Protein AF-A0AAW8ZZB7-F1 (afdb_monomer_lite)

Radius of gyration: 42.94 Å; chains: 1; bounding box: 88×47×118 Å

Foldseek 3Di:
DPPVVLVVVLVVLVVVLVQQLLQQLLVQLCVLVVPPDDRDSCNLVVLVVCCPPPVCVVVVVSSVVSNCCSNVVSVVVSVVVSCVSPPDPPADPVHPDDDDDPVNLVVQVQQPQDLAFFFPADDPNTTGTHDDPDDDDDDDDPPRCCCVGGVLVCLLRHNDDDDDDDPPCPSCVNRVVNNVVSVDDDAAADVPPPVPPHDDDFLLVPADLDPVCNLVSLLVVLCVVLPDDPPVCNVVSVVSSVLSSVLQVLLSLVQVVCVVVPPPPVPRDRDGVVSSCDLCVDPPPDNVVRVVVSCPDPSNPD

pLDDT: mean 90.25, std 7.07, range [48.25, 98.31]

Structure (mmCIF, N/CA/C/O backbone):
data_AF-A0AAW8ZZB7-F1
#
_entry.id   AF-A0AAW8ZZB7-F1
#
loop_
_atom_site.group_PDB
_atom_site.id
_atom_site.type_symbol
_atom_site.label_atom_id
_atom_site.label_alt_id
_atom_site.label_comp_id
_atom_site.label_asym_id
_atom_site.label_entity_id
_atom_site.label_seq_id
_atom_site.pdbx_PDB_ins_code
_atom_site.Cartn_x
_atom_site.Cartn_y
_atom_site.Cartn_z
_atom_site.occupancy
_atom_site.B_iso_or_equiv
_atom_site.auth_seq_id
_atom_site.auth_comp_id
_atom_site.auth_asym_id
_atom_site.auth_atom_id
_atom_site.pdbx_PDB_model_num
ATOM 1 N N . MET A 1 1 ? -22.450 7.845 32.066 1.00 60.16 1 MET A N 1
ATOM 2 C CA . MET A 1 1 ? -23.888 8.182 31.998 1.00 60.16 1 MET A CA 1
ATOM 3 C C . MET A 1 1 ? -24.058 9.447 31.181 1.00 60.16 1 MET A C 1
ATOM 5 O O . MET A 1 1 ? -23.301 10.388 31.400 1.00 60.16 1 MET A O 1
ATOM 9 N N . THR A 1 2 ? -24.996 9.458 30.236 1.00 71.12 2 THR A N 1
ATOM 10 C CA . THR A 1 2 ? -25.399 10.678 29.519 1.00 71.12 2 THR A CA 1
ATOM 11 C C . THR A 1 2 ? -26.047 11.666 30.497 1.00 71.12 2 THR A C 1
ATOM 13 O O . THR A 1 2 ? -26.524 11.256 31.557 1.00 71.12 2 THR A O 1
ATOM 1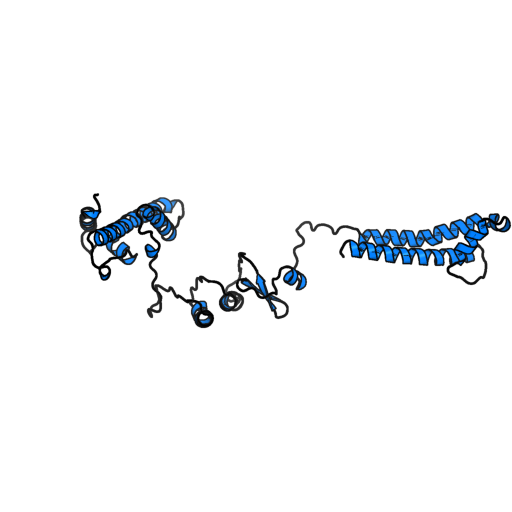6 N N . GLY A 1 3 ? -26.065 12.963 30.169 1.00 75.19 3 GLY A N 1
ATOM 17 C CA . GLY A 1 3 ? -26.616 14.001 31.056 1.00 75.19 3 GLY A CA 1
ATOM 18 C C . GLY A 1 3 ? -28.056 13.715 31.500 1.00 75.19 3 GLY A C 1
ATOM 19 O O . GLY A 1 3 ? -28.368 13.834 32.679 1.00 75.19 3 GLY A O 1
ATOM 20 N N . LYS A 1 4 ? -28.892 13.204 30.585 1.00 78.00 4 LYS A N 1
ATOM 21 C CA . LYS A 1 4 ? -30.281 12.813 30.876 1.00 78.00 4 LYS A CA 1
ATOM 22 C C . LYS A 1 4 ? -30.378 11.712 31.941 1.00 78.00 4 LYS A C 1
ATOM 24 O O . LYS A 1 4 ? -31.166 11.841 32.866 1.00 78.00 4 LYS A O 1
ATOM 29 N N . ILE A 1 5 ? -29.523 10.685 31.870 1.00 83.38 5 ILE A N 1
ATOM 30 C CA . ILE A 1 5 ? -29.512 9.581 32.849 1.00 83.38 5 ILE A CA 1
ATOM 31 C C . ILE A 1 5 ? -29.093 10.080 34.239 1.00 83.38 5 ILE A C 1
ATOM 33 O O . ILE A 1 5 ? -29.661 9.651 35.239 1.00 83.38 5 ILE A O 1
ATOM 37 N N . LYS A 1 6 ? -28.129 11.009 34.316 1.00 84.75 6 LYS A N 1
ATOM 38 C CA . LYS A 1 6 ? -27.707 11.599 35.597 1.00 84.75 6 LYS A CA 1
ATOM 39 C C . LYS A 1 6 ? -28.827 12.408 36.255 1.00 84.75 6 LYS A C 1
ATOM 41 O O . LYS A 1 6 ? -29.023 12.278 37.458 1.00 84.75 6 LYS A O 1
ATOM 46 N N . LEU A 1 7 ? -29.573 13.199 35.476 1.00 87.75 7 LEU A N 1
ATOM 47 C CA . LEU A 1 7 ? -30.729 13.949 35.981 1.00 87.75 7 LEU A CA 1
ATOM 48 C C . LEU A 1 7 ? -31.839 13.023 36.488 1.00 87.75 7 LEU A C 1
ATOM 50 O O . LEU A 1 7 ? -32.347 13.236 37.585 1.00 87.75 7 LEU A O 1
ATOM 54 N N . SER A 1 8 ? -32.182 11.976 35.732 1.00 88.19 8 SER A N 1
ATOM 55 C CA . SER A 1 8 ? -33.184 10.996 36.169 1.00 88.19 8 SER A CA 1
ATOM 56 C C . SER A 1 8 ? -32.771 10.308 37.472 1.00 88.19 8 SER A C 1
ATOM 58 O O . SER A 1 8 ? -33.584 10.171 38.380 1.00 88.19 8 SER A O 1
ATOM 60 N N . PHE A 1 9 ? -31.496 9.935 37.603 1.00 89.62 9 PHE A N 1
ATOM 61 C CA . PHE A 1 9 ? -30.973 9.322 38.824 1.00 89.62 9 PHE A CA 1
ATOM 62 C C . PHE A 1 9 ? -31.007 10.283 40.027 1.00 89.62 9 PHE A C 1
ATOM 64 O O . PHE A 1 9 ? -31.435 9.896 41.111 1.00 89.62 9 PHE A O 1
ATOM 71 N N . ALA A 1 10 ? -30.637 11.554 39.831 1.00 91.75 10 ALA A N 1
ATOM 72 C CA . ALA A 1 10 ? -30.720 12.584 40.867 1.00 91.75 10 ALA A CA 1
ATOM 73 C C . ALA A 1 10 ? -32.164 12.821 41.352 1.00 91.75 10 ALA A C 1
ATOM 75 O O . ALA A 1 10 ? -32.386 12.969 42.555 1.00 91.75 10 ALA A O 1
ATOM 76 N N . ALA A 1 11 ? -33.141 12.806 40.437 1.00 91.88 11 ALA A N 1
ATOM 77 C CA . ALA A 1 11 ? -34.560 12.961 40.761 1.00 91.88 11 ALA A CA 1
ATOM 78 C C . ALA A 1 11 ? -35.111 11.778 41.578 1.00 91.88 11 ALA A C 1
ATOM 80 O O . ALA A 1 11 ? -35.839 11.987 42.546 1.00 91.88 11 ALA A O 1
ATOM 81 N N . VAL A 1 12 ? -34.718 10.543 41.245 1.00 93.50 12 VAL A N 1
ATOM 82 C CA . VAL A 1 12 ? -35.085 9.353 42.035 1.00 93.50 12 VAL A CA 1
ATOM 83 C C . VAL A 1 12 ? -34.506 9.436 43.450 1.00 93.50 12 VAL A C 1
ATOM 85 O O . VAL A 1 12 ? -35.222 9.195 44.420 1.00 93.50 12 VAL A O 1
ATOM 88 N N . LEU A 1 13 ? -33.239 9.839 43.590 1.00 92.50 13 LEU A N 1
ATOM 89 C CA . LEU A 1 13 ? -32.626 10.026 44.908 1.00 92.50 13 LEU A CA 1
ATOM 90 C C . LEU A 1 13 ? -33.308 11.138 45.722 1.00 92.50 13 LEU A C 1
ATOM 92 O O . LEU A 1 13 ? -33.385 11.025 46.943 1.00 92.50 13 LEU A O 1
ATOM 96 N N . LEU A 1 14 ? -33.825 12.186 45.068 1.00 94.19 14 LEU A N 1
ATOM 97 C CA . LEU A 1 14 ? -34.551 13.266 45.743 1.00 94.19 14 LEU A CA 1
ATOM 98 C C . LEU A 1 14 ? -35.876 12.760 46.317 1.00 94.19 14 LEU A C 1
ATOM 100 O O . LEU A 1 14 ? -36.196 13.044 47.468 1.00 94.19 14 LEU A O 1
ATOM 104 N N . LEU A 1 15 ? -36.621 11.971 45.539 1.00 93.88 15 LEU A N 1
ATOM 105 C CA . LEU A 1 15 ? -37.860 11.343 46.003 1.00 93.88 15 LEU A CA 1
ATOM 106 C C . LEU A 1 15 ? -37.605 10.444 47.219 1.00 93.88 15 LEU A C 1
ATOM 108 O O . LEU A 1 15 ? -38.329 10.534 48.207 1.00 93.88 15 LEU A O 1
ATOM 112 N N . LEU A 1 16 ? -36.540 9.637 47.188 1.00 92.88 16 LEU A N 1
ATOM 113 C CA . LEU A 1 16 ? -36.147 8.799 48.325 1.00 92.88 16 LEU A CA 1
ATOM 114 C C . LEU A 1 16 ? -35.773 9.629 49.561 1.00 92.88 16 LEU A C 1
ATOM 116 O O . LEU A 1 16 ? -36.180 9.284 50.668 1.00 92.88 16 LEU A O 1
ATOM 120 N N . ALA A 1 17 ? -35.049 10.738 49.385 1.00 92.31 17 ALA A N 1
ATOM 121 C CA . ALA A 1 17 ? -34.694 11.639 50.481 1.00 92.31 17 ALA A CA 1
ATOM 122 C C . ALA A 1 17 ? -35.925 12.321 51.101 1.00 92.31 17 ALA A C 1
ATOM 124 O O . ALA A 1 17 ? -36.001 12.447 52.321 1.00 92.31 17 ALA A O 1
ATOM 125 N N . LEU A 1 18 ? -36.912 12.710 50.286 1.00 91.56 18 LEU A N 1
ATOM 126 C CA . LEU A 1 18 ? -38.172 13.278 50.772 1.00 91.56 18 LEU A CA 1
ATOM 127 C C . LEU A 1 18 ? -38.982 12.249 51.568 1.00 91.56 18 LEU A C 1
ATOM 129 O O . LEU A 1 18 ? -39.432 12.560 52.668 1.00 91.56 18 LEU A O 1
ATOM 133 N N . ILE A 1 19 ? -39.110 11.017 51.063 1.00 90.94 19 ILE A N 1
ATOM 134 C CA . ILE A 1 19 ? -39.798 9.916 51.763 1.00 90.94 19 ILE A CA 1
ATOM 135 C C . ILE A 1 19 ? -39.109 9.613 53.101 1.00 90.94 19 ILE A C 1
ATOM 137 O O . ILE A 1 19 ? -39.774 9.522 54.135 1.00 90.94 19 ILE A O 1
ATOM 141 N N . ALA A 1 20 ? -37.777 9.519 53.105 1.00 89.75 20 ALA A N 1
ATOM 142 C CA . ALA A 1 20 ? -36.997 9.345 54.327 1.00 89.75 20 ALA A CA 1
ATOM 143 C C . ALA A 1 20 ? -37.177 10.526 55.295 1.00 89.75 20 ALA A C 1
ATOM 145 O O . ALA A 1 20 ? -37.244 10.316 56.503 1.00 89.75 20 ALA A O 1
ATOM 146 N N . GLY A 1 21 ? -37.313 11.749 54.775 1.00 90.50 21 GLY A N 1
ATOM 147 C CA . GLY A 1 21 ? -37.566 12.948 55.568 1.00 90.50 21 GLY A CA 1
ATOM 148 C C . GLY A 1 21 ? -38.906 12.924 56.297 1.00 90.50 21 GLY A C 1
ATOM 149 O O . GLY A 1 21 ? -38.956 13.224 57.491 1.00 90.50 21 GLY A O 1
ATOM 150 N N . PHE A 1 22 ? -39.979 12.486 55.631 1.00 87.81 22 PHE A N 1
ATOM 151 C CA . PHE A 1 22 ? -41.288 12.286 56.268 1.00 87.81 22 PHE A CA 1
ATOM 152 C C . PHE A 1 22 ? -41.228 11.242 57.390 1.00 87.81 22 PHE A C 1
ATOM 154 O O . PHE A 1 22 ? -41.758 11.467 58.477 1.00 87.81 22 PHE A O 1
ATOM 161 N N . TYR A 1 23 ? -40.521 10.135 57.164 1.00 88.44 23 TYR A N 1
ATOM 162 C CA . TYR A 1 23 ? -40.370 9.078 58.162 1.00 88.44 23 TYR A CA 1
ATOM 163 C C . TYR A 1 23 ? -39.514 9.519 59.365 1.00 88.44 23 TYR A C 1
ATOM 165 O O . TYR A 1 23 ? -39.910 9.338 60.516 1.00 88.44 23 TYR A O 1
ATOM 173 N N . LEU A 1 24 ? -38.361 10.155 59.117 1.00 88.69 24 LEU A N 1
ATOM 174 C CA . LEU A 1 24 ? -37.438 10.616 60.162 1.00 88.69 24 LEU A CA 1
ATOM 175 C C . LEU A 1 24 ? -38.053 11.742 61.003 1.00 88.69 24 LEU A C 1
ATOM 177 O O . LEU A 1 24 ? -37.943 11.730 62.227 1.00 88.69 24 LEU A O 1
ATOM 181 N N . SER A 1 25 ? -38.729 12.699 60.359 1.00 88.31 25 SER A N 1
ATOM 182 C CA . SER A 1 25 ? -39.427 13.790 61.052 1.00 88.31 25 SER A CA 1
ATOM 183 C C . SER A 1 25 ? -40.579 13.275 61.921 1.00 88.31 25 SER A C 1
ATOM 185 O O . SER A 1 25 ? -40.726 13.726 63.058 1.00 88.31 25 SER A O 1
ATOM 187 N N . GLY A 1 26 ? -41.344 12.290 61.437 1.00 85.88 26 GLY A N 1
ATOM 188 C CA . GLY A 1 26 ? -42.384 11.609 62.210 1.00 85.88 26 GLY A CA 1
ATOM 189 C C . GLY A 1 26 ? -41.827 10.828 63.405 1.00 85.88 26 GLY A C 1
ATOM 190 O O . GLY A 1 26 ? -42.383 10.886 64.495 1.00 85.88 26 GLY A O 1
ATOM 191 N N . GLN A 1 27 ? -40.685 10.159 63.262 1.00 87.00 27 GLN A N 1
ATOM 192 C CA . GLN A 1 27 ? -40.064 9.451 64.386 1.00 87.00 27 GLN A CA 1
ATOM 193 C C . GLN A 1 27 ? -39.518 10.424 65.446 1.00 87.00 27 GLN A C 1
ATOM 195 O O . GLN A 1 27 ? -39.697 10.223 66.650 1.00 87.00 27 GLN A O 1
ATOM 200 N N . LEU A 1 28 ? -38.882 11.516 65.008 1.00 86.50 28 LEU A N 1
ATOM 201 C CA . LEU A 1 28 ? -38.322 12.535 65.898 1.00 86.50 28 LEU A CA 1
ATOM 202 C C . LEU A 1 28 ? -39.402 13.287 66.678 1.00 86.50 28 LEU A C 1
ATOM 204 O O . LEU A 1 28 ? -39.177 13.621 67.840 1.00 86.50 28 LEU A O 1
ATOM 208 N N . ILE A 1 29 ? -40.574 13.534 66.085 1.00 86.25 29 ILE A N 1
ATOM 209 C CA . ILE A 1 29 ? -41.667 14.234 66.771 1.00 86.25 29 ILE A CA 1
ATOM 210 C C . ILE A 1 29 ? -42.241 13.392 67.916 1.00 86.25 29 ILE A C 1
ATOM 212 O O . ILE A 1 29 ? -42.414 13.907 69.020 1.00 86.25 29 ILE A O 1
ATOM 216 N N . LEU A 1 30 ? -42.441 12.089 67.691 1.00 84.81 30 LEU A N 1
ATOM 217 C CA . LEU A 1 30 ? -42.928 11.152 68.706 1.00 84.81 30 LEU A CA 1
ATOM 218 C C . LEU A 1 30 ? -41.911 11.010 69.846 1.00 84.81 30 LEU A C 1
ATOM 220 O O . LEU A 1 30 ? -42.284 11.031 71.020 1.00 84.81 30 LEU A O 1
ATOM 224 N N . MET A 1 31 ? -40.617 10.977 69.513 1.00 84.56 31 MET A N 1
ATOM 225 C CA . MET A 1 31 ? -39.527 10.919 70.489 1.00 84.56 31 MET A CA 1
ATOM 226 C C . MET A 1 31 ? -39.397 12.211 71.317 1.00 84.56 31 MET A C 1
ATOM 228 O O . MET A 1 31 ? -39.266 12.153 72.540 1.00 84.56 31 MET A O 1
ATOM 232 N N . LEU A 1 32 ? -39.464 13.388 70.683 1.00 83.25 32 LEU A N 1
ATOM 233 C CA . LEU A 1 32 ? -39.310 14.693 71.346 1.00 83.25 32 LEU A CA 1
ATOM 234 C C . LEU A 1 32 ? -40.529 15.096 72.189 1.00 83.25 32 LEU A C 1
ATOM 236 O O . LEU A 1 32 ? -40.381 15.824 73.180 1.00 83.25 32 LEU A O 1
ATOM 240 N N . LEU A 1 33 ? -41.723 14.638 71.803 1.00 83.06 33 LEU A N 1
ATOM 241 C CA . LEU A 1 33 ? -42.970 14.838 72.547 1.00 83.06 33 LEU A CA 1
ATOM 242 C C . LEU A 1 33 ? -43.260 13.705 73.543 1.00 83.06 33 LEU A C 1
ATOM 244 O O . LEU A 1 33 ? -44.173 13.849 74.349 1.0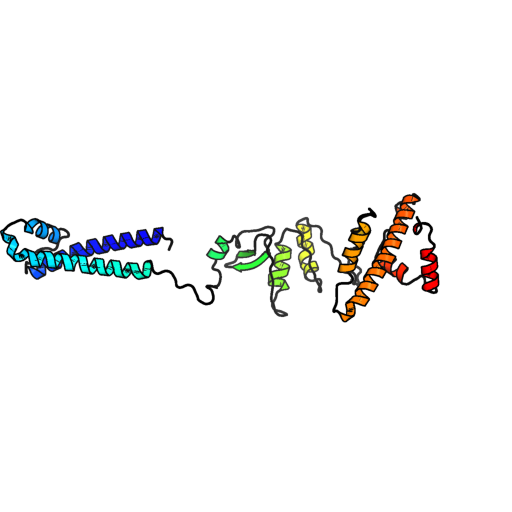0 83.06 33 LEU A O 1
ATOM 248 N N . LYS A 1 34 ? -42.463 12.624 73.531 1.00 81.25 34 LYS A N 1
ATOM 249 C CA . LYS A 1 34 ? -42.627 11.426 74.375 1.00 81.25 34 LYS A CA 1
ATOM 250 C C . LYS A 1 34 ? -44.030 10.811 74.276 1.00 81.25 34 LYS A C 1
ATOM 252 O O . LYS A 1 34 ? -44.588 10.356 75.272 1.00 81.25 34 LYS A O 1
ATOM 257 N N . VAL A 1 35 ? -44.599 10.806 73.073 1.00 81.75 35 VAL A N 1
ATOM 258 C CA . VAL A 1 35 ? -45.926 10.243 72.801 1.00 81.75 35 VAL A CA 1
ATOM 259 C C . VAL A 1 35 ? -45.754 8.845 72.220 1.00 81.75 35 VAL A C 1
ATOM 261 O O . VAL A 1 35 ? -45.091 8.672 71.200 1.00 81.75 35 VAL A O 1
ATOM 264 N N . ALA A 1 36 ? -46.364 7.847 72.859 1.00 72.19 36 ALA A N 1
ATOM 265 C CA . ALA A 1 36 ? -46.473 6.508 72.294 1.00 72.19 36 ALA A CA 1
ATOM 266 C C . ALA A 1 36 ? -47.646 6.487 71.303 1.00 72.19 36 ALA A C 1
ATOM 268 O O . ALA A 1 36 ? -48.806 6.496 71.706 1.00 72.19 36 ALA A O 1
ATOM 269 N N . GLY A 1 37 ? -47.343 6.507 70.007 1.00 73.62 37 GLY A N 1
ATOM 270 C CA . GLY A 1 37 ? -48.335 6.454 68.936 1.00 73.62 37 GLY A CA 1
ATOM 271 C C . GLY A 1 37 ? -47.792 5.719 67.709 1.00 73.62 37 GLY A C 1
ATOM 272 O O . GLY A 1 37 ? -46.573 5.580 67.577 1.00 73.62 37 GLY A O 1
ATOM 273 N N . PRO A 1 38 ? -48.669 5.219 66.822 1.00 79.00 38 PRO A N 1
ATOM 274 C CA . PRO A 1 38 ? -48.239 4.566 65.593 1.00 79.00 38 PRO A CA 1
ATOM 275 C C . PRO A 1 38 ? -47.567 5.579 64.656 1.00 79.00 38 PRO A C 1
ATOM 277 O O . PRO A 1 38 ? -48.080 6.679 64.441 1.00 79.00 38 PRO A O 1
ATOM 280 N N . LEU A 1 39 ? -46.414 5.202 64.099 1.00 82.75 39 LEU A N 1
ATOM 281 C CA . LEU A 1 39 ? -45.723 5.989 63.082 1.00 82.75 39 LEU A CA 1
ATOM 282 C C . LEU A 1 39 ? -46.376 5.744 61.716 1.00 82.75 39 LEU A C 1
ATOM 284 O O . LEU A 1 39 ? -46.339 4.629 61.196 1.00 82.75 39 LEU A O 1
ATOM 288 N N . SER A 1 40 ? -46.914 6.805 61.126 1.00 83.00 40 SER A N 1
ATOM 289 C CA . SER A 1 40 ? -47.507 6.829 59.790 1.00 83.00 40 SER A CA 1
ATOM 290 C C . SER A 1 40 ? -46.818 7.892 58.927 1.00 83.00 40 SER A C 1
ATOM 292 O O . SER A 1 40 ? -46.180 8.819 59.429 1.00 83.00 40 SER A O 1
ATOM 294 N N . PHE A 1 41 ? -46.940 7.787 57.602 1.00 76.81 41 PHE A N 1
ATOM 295 C CA . PHE A 1 41 ? -46.314 8.740 56.671 1.00 76.81 41 PHE A CA 1
ATOM 296 C C . PHE A 1 41 ? -46.827 10.180 56.821 1.00 76.81 41 PHE A C 1
ATOM 298 O O . PHE A 1 41 ? -46.121 11.130 56.485 1.00 76.81 41 PHE A O 1
ATOM 305 N N . ASP A 1 42 ? -48.038 10.354 57.342 1.00 82.19 42 ASP A N 1
ATOM 306 C CA . ASP A 1 42 ? -48.667 11.645 57.595 1.00 82.19 42 ASP A CA 1
ATOM 307 C C . ASP A 1 42 ? -48.389 12.186 59.004 1.00 82.19 42 ASP A C 1
ATOM 309 O O . ASP A 1 42 ? -48.738 13.334 59.271 1.00 82.19 42 ASP A O 1
ATOM 313 N N . THR A 1 43 ? -47.746 11.414 59.896 1.00 82.06 43 THR A N 1
ATOM 314 C CA . THR A 1 43 ? -47.557 11.783 61.308 1.00 82.06 43 THR A CA 1
ATOM 315 C C . THR A 1 43 ? -46.973 13.185 61.430 1.00 82.06 43 THR A C 1
ATOM 317 O O . THR A 1 43 ? -47.583 14.047 62.053 1.00 82.06 43 THR A O 1
ATOM 320 N N . TYR A 1 44 ? -45.855 13.477 60.764 1.00 82.69 44 TYR A N 1
ATOM 321 C CA . TYR A 1 44 ? -45.263 14.815 60.812 1.00 82.69 44 TYR A CA 1
ATOM 322 C C . TYR A 1 44 ? -46.214 15.915 60.303 1.00 82.69 44 TYR A C 1
ATOM 324 O O . TYR A 1 44 ? -46.353 16.960 60.937 1.00 82.69 44 TYR A O 1
ATOM 332 N N . TRP A 1 45 ? -46.914 15.669 59.193 1.00 82.00 45 TRP A N 1
ATOM 333 C CA . TRP A 1 45 ? -47.827 16.639 58.582 1.00 82.00 45 TRP A CA 1
ATOM 334 C C . TRP A 1 45 ? -49.041 16.944 59.467 1.00 82.00 45 TRP A C 1
ATOM 336 O O . TRP A 1 45 ? -49.468 18.094 59.574 1.00 82.00 45 TRP A O 1
ATOM 346 N N . SER A 1 46 ? -49.559 15.929 60.153 1.00 82.69 46 SER A N 1
ATOM 347 C CA . SER A 1 46 ? -50.670 16.044 61.096 1.00 82.69 46 SER A CA 1
ATOM 348 C C . SER A 1 46 ? -50.299 16.908 62.309 1.00 82.69 46 SER A C 1
ATOM 350 O O . SER A 1 46 ? -51.085 17.766 62.709 1.00 82.69 46 SER A O 1
ATOM 352 N N . TYR A 1 47 ? -49.072 16.790 62.831 1.00 81.12 47 TYR A N 1
ATOM 353 C CA . TYR A 1 47 ? -48.578 17.675 63.897 1.00 81.12 47 TYR A CA 1
ATOM 354 C C . TYR A 1 47 ? -48.255 19.093 63.413 1.00 81.12 47 TYR A C 1
ATOM 356 O O . TYR A 1 47 ? -48.421 20.039 64.178 1.00 81.12 47 TYR A O 1
ATOM 364 N N . VAL A 1 48 ? -47.825 19.266 62.158 1.00 81.81 48 VAL A N 1
ATOM 365 C CA . VAL A 1 48 ? -47.633 20.599 61.562 1.00 81.81 48 VAL A CA 1
ATOM 366 C C . VAL A 1 48 ? -48.969 21.325 61.411 1.00 81.81 48 VAL A C 1
ATOM 368 O O . VAL A 1 48 ? -49.060 22.482 61.801 1.00 81.81 48 VAL A O 1
ATOM 371 N N . LYS A 1 49 ? -50.024 20.653 60.934 1.00 82.94 49 LYS A N 1
ATOM 372 C CA . LYS A 1 49 ? -51.383 21.226 60.882 1.00 82.94 49 LYS A CA 1
ATOM 373 C C . LYS A 1 49 ? -51.936 21.570 62.264 1.00 82.94 49 LYS A C 1
ATOM 375 O O . LYS A 1 49 ? -52.693 22.520 62.409 1.00 82.94 49 LYS A O 1
ATOM 380 N N . ALA A 1 50 ? -51.558 20.803 63.283 1.00 79.94 50 ALA A N 1
ATOM 381 C CA . ALA A 1 50 ? -51.979 21.047 64.657 1.00 79.94 50 ALA A CA 1
ATOM 382 C C . ALA A 1 50 ? -51.278 22.256 65.313 1.00 79.94 50 ALA A C 1
ATOM 384 O O . ALA A 1 50 ? -51.710 22.675 66.385 1.00 79.94 50 ALA A O 1
ATOM 385 N N . LEU A 1 51 ? -50.235 22.836 64.695 1.00 77.94 51 LEU A N 1
ATOM 386 C CA . LEU A 1 51 ? -49.528 24.017 65.219 1.00 77.94 51 LEU A CA 1
ATOM 387 C C . LEU A 1 51 ? -50.409 25.268 65.314 1.00 77.94 51 LEU A C 1
ATOM 389 O O . LEU A 1 51 ? -50.131 26.121 66.155 1.00 77.94 51 LEU A O 1
ATOM 393 N N . ASP A 1 52 ? -51.452 25.367 64.487 1.00 74.44 52 ASP A N 1
ATOM 394 C CA . ASP A 1 52 ? -52.379 26.507 64.471 1.00 74.44 52 ASP A CA 1
ATOM 395 C C . ASP A 1 52 ? -53.371 26.485 65.649 1.00 74.44 52 ASP A C 1
ATOM 397 O O . ASP A 1 52 ? -54.083 27.458 65.898 1.00 74.44 52 ASP A O 1
ATOM 401 N N . LEU A 1 53 ? -53.415 25.384 66.409 1.00 79.06 53 LEU A N 1
ATOM 402 C CA . LEU A 1 53 ? -54.241 25.268 67.605 1.00 79.06 53 LEU A CA 1
ATOM 403 C C . LEU A 1 53 ? -53.474 25.798 68.835 1.00 79.06 53 LEU A C 1
ATOM 405 O O . LEU A 1 53 ? -52.357 25.339 69.102 1.00 79.06 53 LEU A O 1
ATOM 409 N N . PRO A 1 54 ? -54.078 26.672 69.668 1.00 71.62 54 PRO A N 1
ATOM 410 C CA . PRO A 1 54 ? -53.417 27.283 70.831 1.00 71.62 54 PRO A CA 1
ATOM 411 C C . PRO A 1 54 ? -52.794 26.274 71.809 1.00 71.62 54 PRO A C 1
ATOM 413 O O . PRO A 1 54 ? -51.772 26.545 72.435 1.00 71.62 54 PRO A O 1
ATOM 416 N N . GLN A 1 55 ? -53.379 25.078 71.902 1.00 72.00 55 GLN A N 1
ATOM 417 C CA . GLN A 1 55 ? -52.940 23.987 72.775 1.00 72.00 55 GLN A CA 1
ATOM 418 C C . GLN A 1 55 ? -51.578 23.369 72.399 1.00 72.00 55 GLN A C 1
ATOM 420 O O . GLN A 1 55 ? -50.923 22.774 73.254 1.00 72.00 55 GLN A O 1
AT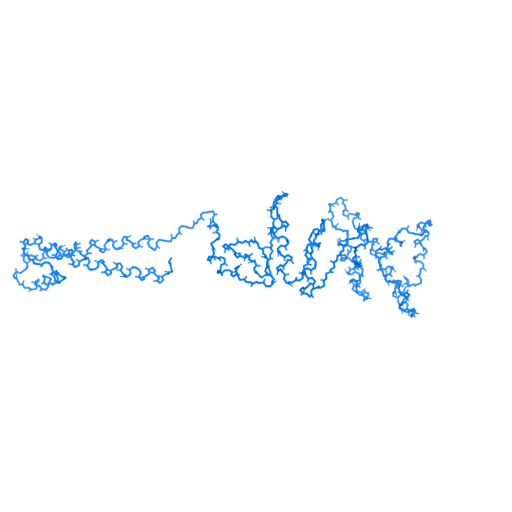OM 425 N N . PHE A 1 56 ? -51.117 23.524 71.151 1.00 72.56 56 PHE A N 1
ATOM 426 C CA . PHE A 1 56 ? -49.826 22.997 70.683 1.00 72.56 56 PHE A CA 1
ATOM 427 C C . PHE A 1 56 ? -48.727 24.067 70.580 1.00 72.56 56 PHE A C 1
ATOM 429 O O . PHE A 1 56 ? -47.565 23.724 70.340 1.00 72.56 56 PHE A O 1
ATOM 436 N N . ALA A 1 57 ? -49.045 25.341 70.840 1.00 70.62 57 ALA A N 1
ATOM 437 C CA . ALA A 1 57 ? -48.087 26.448 70.815 1.00 70.62 57 ALA A CA 1
ATOM 438 C C . ALA A 1 57 ? -46.838 26.227 71.708 1.00 70.62 57 ALA A C 1
ATOM 440 O O . ALA A 1 57 ? -45.731 26.506 71.237 1.00 70.62 57 ALA A O 1
ATOM 441 N N . PRO A 1 58 ? -46.935 25.638 72.925 1.00 77.81 58 PRO A N 1
ATOM 442 C CA . PRO A 1 58 ? -45.758 25.343 73.755 1.00 77.81 58 PRO A CA 1
ATOM 443 C C . PRO A 1 58 ? -44.802 24.297 73.155 1.00 77.81 58 PRO A C 1
ATOM 445 O O . PRO A 1 58 ? -43.623 24.248 73.503 1.00 77.81 58 PRO A O 1
ATOM 448 N N . TYR A 1 59 ? -45.294 23.455 72.242 1.00 81.31 59 TYR A N 1
ATOM 449 C CA . TYR A 1 59 ? -44.537 22.371 71.610 1.00 81.31 59 TYR A CA 1
ATOM 450 C C . TYR A 1 59 ? -44.032 22.730 70.206 1.00 81.31 59 TYR A C 1
ATOM 452 O O . TYR A 1 59 ? -43.282 21.959 69.602 1.00 81.31 59 TYR A O 1
ATOM 460 N N . ALA A 1 60 ? -44.384 23.913 69.696 1.00 79.69 60 ALA A N 1
ATOM 461 C CA . ALA A 1 60 ? -44.090 24.340 68.334 1.00 79.69 60 ALA A CA 1
ATOM 462 C C . ALA A 1 60 ? -42.592 24.324 67.988 1.00 79.69 60 ALA A C 1
ATOM 464 O O . ALA A 1 60 ? -42.212 23.946 66.879 1.00 79.69 60 ALA A O 1
ATOM 465 N N . SER A 1 61 ? -41.725 24.679 68.939 1.00 79.44 61 SER A N 1
ATOM 466 C CA . SER A 1 61 ? -40.267 24.642 68.761 1.00 79.44 61 SER A CA 1
ATOM 467 C C . SER A 1 61 ? -39.748 23.221 68.520 1.00 79.44 61 SER A C 1
ATOM 469 O O . SER A 1 61 ? -38.927 23.009 67.630 1.00 79.44 61 SER A O 1
ATOM 471 N N . LYS A 1 62 ? -40.280 22.231 69.245 1.00 83.12 62 LYS A N 1
ATOM 472 C CA . LYS A 1 62 ? -39.911 20.814 69.105 1.00 83.12 62 LYS A CA 1
ATOM 473 C C . LYS A 1 62 ? -40.396 20.223 67.782 1.00 83.12 62 LYS A C 1
ATOM 475 O O . LYS A 1 62 ? -39.666 19.463 67.156 1.00 83.12 62 LYS A O 1
ATOM 480 N N . ILE A 1 63 ? -41.588 20.614 67.332 1.00 83.12 63 ILE A N 1
ATOM 481 C CA . ILE A 1 63 ? -42.170 20.184 66.051 1.00 83.12 63 ILE A CA 1
ATOM 482 C C . ILE A 1 63 ? -41.361 20.745 64.872 1.00 83.12 63 ILE A C 1
ATOM 484 O O . ILE A 1 63 ? -40.994 20.008 63.954 1.00 83.12 63 ILE A O 1
ATOM 488 N N . LYS A 1 64 ? -41.009 22.037 64.918 1.00 84.19 64 LYS A N 1
ATOM 489 C CA . LYS A 1 64 ? -40.147 22.668 63.906 1.00 84.19 64 LYS A CA 1
ATOM 490 C C . LYS A 1 64 ? -38.747 22.051 63.890 1.00 84.19 64 LYS A C 1
ATOM 492 O O . LYS A 1 64 ? -38.218 21.799 62.812 1.00 84.19 64 LYS A O 1
ATOM 497 N N . LEU A 1 65 ? -38.180 21.743 65.059 1.00 86.38 65 LEU A N 1
ATOM 498 C CA . LEU A 1 65 ? -36.880 21.077 65.179 1.00 86.38 65 LEU A CA 1
ATOM 499 C C . LEU A 1 65 ? -36.902 19.651 64.602 1.00 86.38 65 LEU A C 1
ATOM 501 O O . LEU A 1 65 ? -36.002 19.287 63.848 1.00 86.38 65 LEU A O 1
ATOM 505 N N . ALA A 1 66 ? -37.945 18.868 64.898 1.00 85.62 66 ALA A N 1
ATOM 506 C CA . ALA A 1 66 ? -38.133 17.525 64.345 1.00 85.62 66 ALA A CA 1
ATOM 507 C C . ALA A 1 66 ? -38.223 17.542 62.813 1.00 85.62 66 ALA A C 1
ATOM 509 O O . ALA A 1 66 ? -37.642 16.687 62.153 1.00 85.62 66 ALA A O 1
ATOM 510 N N . GLY A 1 67 ? -38.898 18.544 62.243 1.00 86.31 67 GLY A N 1
ATOM 511 C CA . GLY A 1 67 ? -38.945 18.764 60.798 1.00 86.31 67 GLY A CA 1
ATOM 512 C C . GLY A 1 67 ? -37.607 19.175 60.201 1.00 86.31 67 GLY A C 1
ATOM 513 O O . GLY A 1 67 ? -37.166 18.600 59.210 1.00 86.31 67 GLY A O 1
ATOM 514 N N . ALA A 1 68 ? -36.936 20.144 60.826 1.00 87.25 68 ALA A N 1
ATOM 515 C CA . ALA A 1 68 ? -35.651 20.651 60.362 1.00 87.25 68 ALA A CA 1
ATOM 516 C C . ALA A 1 68 ? -34.581 19.550 60.330 1.00 87.25 68 ALA A C 1
ATOM 518 O O . ALA A 1 68 ? -33.872 19.417 59.338 1.00 87.25 68 ALA A O 1
ATOM 519 N N . ILE A 1 69 ? -34.499 18.720 61.373 1.00 88.56 69 ILE A N 1
ATOM 520 C CA . ILE A 1 69 ? -33.573 17.577 61.419 1.00 88.56 69 ILE A CA 1
ATOM 521 C C . ILE A 1 69 ? -34.076 16.448 60.509 1.00 88.56 69 ILE A C 1
ATOM 523 O O . ILE A 1 69 ? -33.302 15.886 59.735 1.00 88.56 69 ILE A O 1
ATOM 527 N N . GLY A 1 70 ? -35.380 16.168 60.565 1.00 88.06 70 GLY A N 1
ATOM 528 C CA . GLY A 1 70 ? -36.083 15.143 59.802 1.00 88.06 70 GLY A CA 1
ATOM 529 C C . GLY A 1 70 ? -35.842 15.224 58.301 1.00 88.06 70 GLY A C 1
ATOM 530 O O . GLY A 1 70 ? -35.400 14.253 57.702 1.00 88.06 70 GLY A O 1
ATOM 531 N N . PHE A 1 71 ? -36.079 16.392 57.702 1.00 89.44 71 PHE A N 1
ATOM 532 C CA . PHE A 1 71 ? -35.836 16.641 56.277 1.00 89.44 71 PHE A CA 1
ATOM 533 C C . PHE A 1 71 ? -34.409 17.101 55.987 1.00 89.44 71 PHE A C 1
ATOM 535 O O . PHE A 1 71 ? -33.871 16.787 54.926 1.00 89.44 71 PHE A O 1
ATOM 542 N N . GLY A 1 72 ? -33.775 17.818 56.919 1.00 89.56 72 GLY A N 1
ATOM 543 C CA . GLY A 1 72 ? -32.433 18.358 56.729 1.00 89.56 72 GLY A CA 1
ATOM 544 C C . GLY A 1 72 ? -31.382 17.270 56.545 1.00 89.56 72 GLY A C 1
ATOM 545 O O . GLY A 1 72 ? -30.589 17.351 55.612 1.00 89.56 72 GLY A O 1
ATOM 546 N N . VAL A 1 73 ? -31.394 16.218 57.370 1.00 92.12 73 VAL A N 1
ATOM 547 C CA . VAL A 1 73 ? -30.385 15.147 57.290 1.00 92.12 73 VAL A CA 1
ATOM 548 C C . VAL A 1 73 ? -30.460 14.376 55.956 1.00 92.12 73 VAL A C 1
ATOM 550 O O . VAL A 1 73 ? -29.430 14.275 55.283 1.00 92.12 73 VAL A O 1
ATOM 553 N N . PRO A 1 74 ? -31.632 13.895 55.489 1.00 91.56 74 PRO A N 1
ATOM 554 C CA . PRO A 1 74 ? -31.750 13.238 54.185 1.00 91.56 74 PRO A CA 1
ATOM 555 C C . PRO A 1 74 ? -31.461 14.156 52.991 1.00 91.56 74 PRO A C 1
ATOM 557 O O . PRO A 1 74 ? -30.848 13.708 52.023 1.00 91.56 74 PRO A O 1
ATOM 560 N N . LEU A 1 75 ? -31.855 15.436 53.040 1.00 92.44 75 LEU A N 1
ATOM 561 C CA . LEU A 1 75 ? -31.570 16.389 51.959 1.00 92.44 75 LEU A CA 1
ATOM 562 C C . LEU A 1 75 ? -30.081 16.748 51.879 1.00 92.44 75 LEU A C 1
ATOM 564 O O . LEU A 1 75 ? -29.543 16.870 50.779 1.00 92.44 75 LEU A O 1
ATOM 568 N N . LEU A 1 76 ? -29.393 16.861 53.018 1.00 93.38 76 LEU A N 1
ATOM 569 C CA . LEU A 1 76 ? -27.940 17.040 53.056 1.00 93.38 76 LEU A CA 1
ATOM 570 C C . LEU A 1 76 ? -27.214 15.807 52.510 1.00 93.38 76 LEU A C 1
ATOM 572 O O . LEU A 1 76 ? -26.284 15.950 51.717 1.00 93.38 76 LEU A O 1
ATOM 576 N N . ALA A 1 77 ? -27.666 14.602 52.870 1.00 91.44 77 ALA A N 1
ATOM 577 C CA . ALA A 1 77 ? -27.138 13.361 52.307 1.00 91.44 77 ALA A CA 1
ATOM 578 C C . ALA A 1 77 ? -27.363 13.291 50.787 1.00 91.44 77 ALA A C 1
ATOM 580 O O . ALA A 1 77 ? -26.446 12.951 50.040 1.00 91.44 77 ALA A O 1
ATOM 581 N N . TRP A 1 78 ? -28.549 13.680 50.309 1.00 93.38 78 TRP A N 1
ATOM 582 C CA . TRP A 1 78 ? -28.841 13.786 48.880 1.00 93.38 78 TRP A CA 1
ATOM 583 C C . TRP A 1 78 ? -27.894 14.760 48.176 1.00 93.38 78 TRP A C 1
ATOM 585 O O . TRP A 1 78 ? -27.266 14.391 47.184 1.00 93.38 78 TRP A O 1
ATOM 595 N N . PHE A 1 79 ? -27.724 15.970 48.715 1.00 91.19 79 PHE A N 1
ATOM 596 C CA . PHE A 1 79 ? -26.837 16.980 48.140 1.00 91.19 79 PHE A CA 1
ATOM 597 C C . PHE A 1 79 ? -25.381 16.496 48.091 1.00 91.19 79 PHE A C 1
ATOM 599 O O . PHE A 1 79 ? -24.714 16.642 47.066 1.00 91.19 79 PHE A O 1
ATOM 606 N N . ALA A 1 80 ? -24.907 15.830 49.148 1.00 90.94 80 ALA A N 1
ATOM 607 C CA . ALA A 1 80 ? -23.577 15.226 49.191 1.00 90.94 80 ALA A CA 1
ATOM 608 C C . ALA A 1 80 ? -23.383 14.140 48.114 1.00 90.94 80 ALA A C 1
ATOM 610 O O . ALA A 1 80 ? -22.315 14.061 47.507 1.00 90.94 80 ALA A O 1
ATOM 611 N N . LEU A 1 81 ? -24.417 13.344 47.818 1.00 89.88 81 LEU A N 1
ATOM 612 C CA . LEU A 1 81 ? -24.386 12.312 46.773 1.00 89.88 81 LEU A CA 1
ATOM 613 C C . LEU A 1 81 ? -24.408 12.883 45.344 1.00 89.88 81 LEU A C 1
ATOM 615 O O . LEU A 1 81 ? -23.938 12.221 44.414 1.00 89.88 81 LEU A O 1
ATOM 619 N N . LEU A 1 82 ? -24.891 14.114 45.141 1.00 89.38 82 LEU A N 1
ATOM 620 C CA . LEU A 1 82 ? -24.837 14.775 43.832 1.00 89.38 82 LEU A CA 1
ATOM 621 C C . LEU A 1 82 ? -23.421 15.222 43.452 1.00 89.38 82 LEU A C 1
ATOM 623 O O . LEU A 1 82 ? -23.072 15.206 42.270 1.00 89.38 82 LEU A O 1
ATOM 627 N N . ILE A 1 83 ? -22.589 15.580 44.433 1.00 85.56 83 ILE A N 1
ATOM 628 C CA . ILE A 1 83 ? -21.219 16.062 44.210 1.00 85.56 83 ILE A CA 1
ATOM 629 C C . ILE A 1 83 ? -20.396 15.082 43.347 1.00 85.56 83 ILE A C 1
ATOM 631 O O . ILE A 1 83 ? -19.910 15.497 42.292 1.00 85.56 83 ILE A O 1
ATOM 635 N N . PRO A 1 84 ? -20.252 13.783 43.689 1.00 84.38 84 PRO A N 1
ATOM 636 C CA . PRO A 1 84 ? -19.512 12.840 42.847 1.00 84.38 84 PRO A CA 1
ATOM 637 C C . PRO A 1 84 ? -20.212 12.538 41.513 1.00 84.38 84 PRO A C 1
ATOM 639 O O . PRO A 1 84 ? -19.540 12.225 40.530 1.00 84.38 84 PRO A O 1
ATOM 642 N N . LEU A 1 85 ? -21.544 12.654 41.439 1.00 85.06 85 LEU A N 1
ATOM 643 C CA . LEU A 1 85 ? -22.312 12.386 40.218 1.00 85.06 85 LEU A CA 1
ATOM 644 C C . LEU A 1 85 ? -22.038 13.434 39.125 1.00 85.06 85 LEU A C 1
ATOM 646 O O . LEU A 1 85 ? -21.973 13.103 37.930 1.00 85.06 85 LEU A O 1
ATOM 650 N N . PHE A 1 86 ? -21.862 14.691 39.534 1.00 84.19 86 PHE A N 1
ATOM 651 C CA . PHE A 1 86 ? -21.629 15.829 38.645 1.00 84.19 86 PHE A CA 1
ATOM 652 C C . PHE A 1 86 ? -20.170 16.275 38.559 1.00 84.19 86 PHE A C 1
ATOM 654 O O . PHE A 1 86 ? -19.848 17.058 37.667 1.00 84.19 86 PHE A O 1
ATOM 661 N N . LYS A 1 87 ? -19.273 15.732 39.390 1.00 83.12 87 LYS A N 1
ATOM 662 C CA . LYS A 1 87 ? -17.835 15.986 39.273 1.00 83.12 87 LYS A CA 1
ATOM 663 C C . LYS A 1 87 ? -17.350 15.611 37.859 1.00 83.12 87 LYS A C 1
ATOM 665 O O . LYS A 1 87 ? -17.508 14.452 37.450 1.00 83.12 87 LYS A O 1
ATOM 670 N N . PRO A 1 88 ? -16.795 16.560 37.080 1.00 74.06 88 PRO A N 1
ATOM 671 C CA . PRO A 1 88 ? -16.208 16.239 35.788 1.00 74.06 88 PRO A CA 1
ATOM 672 C C . PRO A 1 88 ? -15.051 15.264 36.007 1.00 74.06 88 PRO A C 1
ATOM 674 O O . PRO A 1 88 ? -14.324 15.354 36.999 1.00 74.06 88 PRO A O 1
ATOM 677 N N . LYS A 1 89 ? -14.895 14.296 35.098 1.00 73.44 89 LYS A N 1
ATOM 678 C CA . LYS A 1 89 ? -13.714 13.430 35.138 1.00 73.44 89 LYS A CA 1
ATOM 679 C C . LYS A 1 89 ? -12.486 14.317 34.966 1.00 73.44 89 LYS A C 1
ATOM 681 O O . LYS A 1 89 ? -12.472 15.153 34.066 1.00 73.44 89 LYS A O 1
ATOM 686 N N . ALA A 1 90 ? -11.499 14.148 35.843 1.00 73.31 90 ALA A N 1
ATOM 687 C CA . ALA A 1 90 ? -10.223 14.827 35.692 1.00 73.31 90 ALA A CA 1
ATOM 688 C C . ALA A 1 90 ? -9.648 14.462 34.319 1.00 73.31 90 ALA A C 1
ATOM 690 O O . ALA A 1 90 ? -9.609 13.280 33.974 1.00 73.31 90 ALA A O 1
ATOM 691 N N . ALA A 1 91 ? -9.270 15.470 33.535 1.00 72.06 91 ALA A N 1
ATOM 692 C CA . ALA A 1 91 ? -8.580 15.244 32.275 1.00 72.06 91 ALA A CA 1
ATOM 693 C C . ALA A 1 91 ? -7.236 14.573 32.583 1.00 72.06 91 ALA A C 1
ATOM 695 O O . ALA A 1 91 ? -6.496 15.060 33.444 1.00 72.06 91 ALA A O 1
ATOM 696 N N . ALA A 1 92 ? -6.930 13.448 31.936 1.00 77.88 92 ALA A N 1
ATOM 697 C CA . ALA A 1 92 ? -5.641 12.806 32.146 1.00 77.88 92 ALA A CA 1
ATOM 698 C C . ALA A 1 92 ? -4.515 13.710 31.639 1.00 77.88 92 ALA A C 1
ATOM 700 O O . ALA A 1 92 ? -4.513 14.138 30.485 1.00 77.88 92 ALA A O 1
ATOM 701 N N . LEU A 1 93 ? -3.529 13.952 32.505 1.00 76.44 93 LEU A N 1
ATOM 702 C CA . LEU A 1 93 ? -2.393 14.838 32.236 1.00 76.44 93 LEU A CA 1
ATOM 703 C C . LEU A 1 93 ? -1.553 14.394 31.022 1.00 76.44 93 LEU A C 1
ATOM 705 O O . LEU A 1 93 ? -0.917 15.217 30.372 1.00 76.44 93 LEU A O 1
ATOM 709 N N . HIS A 1 94 ? -1.563 13.094 30.715 1.00 81.00 94 HIS A N 1
ATOM 710 C CA . HIS A 1 94 ? -0.763 12.473 29.652 1.00 81.00 94 HIS A CA 1
ATOM 711 C C . HIS A 1 94 ? -1.618 11.758 28.591 1.00 81.00 94 HIS A C 1
ATOM 713 O O . HIS A 1 94 ? -1.111 10.934 27.833 1.00 81.00 94 HIS A O 1
ATOM 719 N N . GLY A 1 95 ? -2.912 12.085 28.521 1.00 78.56 95 GLY A N 1
ATOM 720 C CA . GLY A 1 95 ? -3.860 11.481 27.587 1.00 78.56 95 GLY A CA 1
ATOM 721 C C . GLY A 1 95 ? -4.601 10.267 28.151 1.00 78.56 95 GLY A C 1
ATOM 722 O O . GLY A 1 95 ? -4.105 9.529 28.997 1.00 78.56 95 GLY A O 1
ATOM 723 N N . ASP A 1 96 ? -5.820 10.063 27.656 1.00 83.88 96 ASP A N 1
ATOM 724 C CA . ASP A 1 96 ? -6.754 9.017 28.099 1.00 83.88 96 ASP A CA 1
ATOM 725 C C . ASP A 1 96 ? -6.698 7.761 27.204 1.00 83.88 96 ASP A C 1
ATOM 727 O O . ASP A 1 96 ? -7.711 7.095 26.956 1.00 83.88 96 ASP A O 1
ATOM 731 N N . ALA A 1 97 ?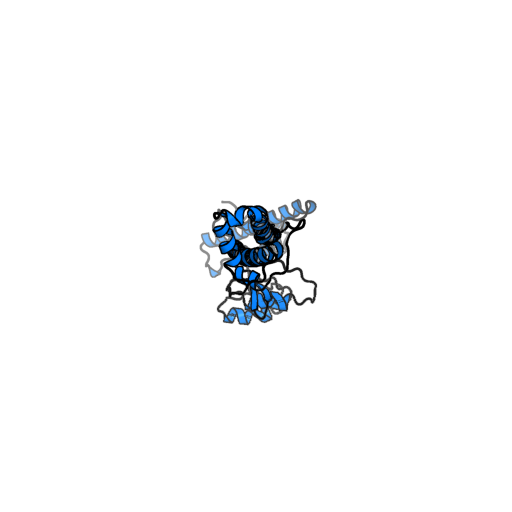 -5.519 7.454 26.651 1.00 88.62 97 ALA A N 1
ATOM 732 C CA . ALA A 1 97 ? -5.352 6.312 25.762 1.00 88.62 97 ALA A CA 1
ATOM 733 C C . ALA A 1 97 ? -5.631 5.002 26.515 1.00 88.62 97 ALA A C 1
ATOM 735 O O . ALA A 1 97 ? -5.088 4.737 27.586 1.00 88.62 97 ALA A O 1
ATOM 736 N N . ARG A 1 98 ? -6.483 4.160 25.931 1.00 91.00 98 ARG A N 1
ATOM 737 C CA . ARG A 1 98 ? -6.821 2.835 26.457 1.00 91.00 98 ARG A CA 1
ATOM 738 C C . ARG A 1 98 ? -7.060 1.861 25.318 1.00 91.00 98 ARG A C 1
ATOM 740 O O . ARG A 1 98 ? -7.381 2.272 24.202 1.00 91.00 98 ARG A O 1
ATOM 747 N N . PHE A 1 99 ? -7.005 0.569 25.621 1.00 92.12 99 PHE A N 1
ATOM 748 C CA . PHE A 1 99 ? -7.426 -0.450 24.669 1.00 92.12 99 PHE A CA 1
ATOM 749 C C . PHE A 1 99 ? -8.895 -0.269 24.273 1.00 92.12 99 PHE A C 1
ATOM 751 O O . PHE A 1 99 ? -9.763 0.043 25.101 1.00 92.12 99 PHE A O 1
ATOM 758 N N . ALA A 1 100 ? -9.160 -0.461 22.982 1.00 92.62 100 ALA A N 1
ATOM 759 C CA . ALA A 1 100 ? -10.501 -0.409 22.431 1.00 92.62 100 ALA A CA 1
ATOM 760 C C . ALA A 1 100 ? -11.319 -1.620 22.903 1.00 92.62 100 ALA A C 1
ATOM 762 O O . ALA A 1 100 ? -10.861 -2.761 22.865 1.00 92.62 100 ALA A O 1
ATOM 763 N N . SER A 1 101 ? -12.556 -1.366 23.322 1.00 94.31 101 SER A N 1
ATOM 764 C CA . SER A 1 101 ? -13.557 -2.403 23.567 1.00 94.31 101 SER A CA 1
ATOM 765 C C . SER A 1 101 ? -14.295 -2.746 22.272 1.00 94.31 101 SER A C 1
ATOM 767 O O . SER A 1 101 ? -14.331 -1.941 21.339 1.00 94.31 101 SER A O 1
ATOM 769 N N . GLY A 1 102 ? -14.990 -3.886 22.232 1.00 94.62 102 GLY A N 1
ATOM 770 C CA . GLY A 1 102 ? -15.858 -4.227 21.100 1.00 94.62 102 GLY A CA 1
ATOM 771 C C . GLY A 1 102 ? -16.904 -3.147 20.787 1.00 94.62 102 GLY A C 1
ATOM 772 O O . GLY A 1 102 ? -17.224 -2.922 19.623 1.00 94.62 102 GLY A O 1
ATOM 773 N N . SER A 1 103 ? -17.376 -2.412 21.803 1.00 94.31 103 SER A N 1
ATOM 774 C CA . SER A 1 103 ? -18.302 -1.288 21.610 1.00 94.31 103 SER A CA 1
ATOM 775 C C . SER A 1 103 ? -17.651 -0.077 20.934 1.00 94.31 103 SER A C 1
ATOM 777 O O . SER A 1 103 ? -18.310 0.613 20.159 1.00 94.31 103 SER A O 1
ATOM 779 N N . ASP A 1 104 ? -16.361 0.169 21.184 1.00 95.25 104 ASP A N 1
ATOM 780 C CA . ASP A 1 104 ? -15.610 1.236 20.518 1.00 95.25 104 ASP A CA 1
ATOM 781 C C . ASP A 1 104 ? -15.387 0.884 19.042 1.00 95.25 104 ASP A C 1
ATOM 783 O O . ASP A 1 104 ? -15.632 1.715 18.169 1.00 95.25 104 ASP A O 1
ATOM 787 N N . LEU A 1 105 ? -15.013 -0.373 18.766 1.00 95.94 105 LEU A N 1
ATOM 788 C CA . LEU A 1 105 ? -14.829 -0.891 17.406 1.00 95.94 105 LEU A CA 1
ATOM 789 C C . LEU A 1 105 ? -16.137 -0.855 16.604 1.00 95.94 105 LEU A C 1
ATOM 791 O O . LEU A 1 105 ? -16.145 -0.423 15.454 1.00 95.94 105 LEU A O 1
ATOM 795 N N . ALA A 1 106 ? -17.254 -1.262 17.215 1.00 93.88 106 ALA A N 1
ATOM 796 C CA . ALA A 1 106 ? -18.570 -1.232 16.581 1.00 93.88 106 ALA A CA 1
ATOM 797 C C . ALA A 1 106 ? -19.023 0.197 16.243 1.00 93.88 106 ALA A C 1
ATOM 799 O O . ALA A 1 106 ? -19.529 0.427 15.151 1.00 93.88 106 ALA A O 1
ATOM 800 N N . LYS A 1 107 ? -18.801 1.168 17.143 1.00 94.94 107 LYS A N 1
ATOM 801 C CA . LYS A 1 107 ? -19.121 2.591 16.903 1.00 94.94 107 LYS A CA 1
ATOM 802 C C . LYS A 1 107 ? -18.328 3.209 15.753 1.00 94.94 107 LYS A C 1
ATOM 804 O O . LYS A 1 107 ? -18.746 4.228 15.217 1.00 94.94 107 LYS A O 1
ATOM 809 N N . LYS A 1 108 ? -17.167 2.641 15.429 1.00 93.38 108 LYS A N 1
ATOM 810 C CA . LYS A 1 108 ? -16.306 3.061 14.318 1.00 93.38 108 LYS A CA 1
ATOM 811 C C . LYS A 1 108 ? -16.466 2.175 13.082 1.00 93.38 108 LYS A C 1
ATOM 813 O O . LYS A 1 108 ? -15.627 2.233 12.193 1.00 93.38 108 LYS A O 1
ATOM 818 N N . ASP A 1 109 ? -17.504 1.338 13.052 1.00 94.06 109 ASP A N 1
ATOM 819 C CA . ASP A 1 109 ? -17.812 0.414 11.958 1.00 94.06 109 ASP A CA 1
ATOM 820 C C . ASP A 1 109 ? -16.688 -0.582 11.622 1.00 94.06 109 ASP A C 1
ATOM 822 O O . ASP A 1 109 ? -16.730 -1.258 10.598 1.00 94.06 109 ASP A O 1
ATOM 826 N N . MET A 1 110 ? -15.724 -0.772 12.528 1.00 95.44 110 MET A N 1
ATOM 827 C CA . MET A 1 110 ? -14.547 -1.612 12.285 1.00 95.44 110 MET A CA 1
ATOM 828 C C . MET A 1 110 ? -14.845 -3.114 12.337 1.00 95.44 110 MET A C 1
ATOM 830 O O . MET A 1 110 ? -14.004 -3.929 11.977 1.00 95.44 110 MET A O 1
ATOM 834 N N . LEU A 1 111 ? -16.028 -3.503 12.816 1.00 95.19 111 LEU A N 1
ATOM 835 C CA . LEU A 1 111 ? -16.479 -4.899 12.856 1.00 95.19 111 LEU A CA 1
ATOM 836 C C . LEU A 1 111 ? -17.423 -5.250 11.700 1.00 95.19 111 LEU A C 1
ATOM 838 O O . LEU A 1 111 ? -17.833 -6.407 11.581 1.00 95.19 111 LEU A O 1
ATOM 842 N N . LYS A 1 112 ? -17.810 -4.265 10.882 1.00 92.12 112 LYS A N 1
ATOM 843 C CA . LYS A 1 112 ? -18.656 -4.489 9.710 1.00 92.12 112 LYS A CA 1
ATOM 844 C C . LYS A 1 112 ? -17.792 -4.961 8.531 1.00 92.12 112 LYS A C 1
ATOM 846 O O . LYS A 1 112 ? -16.611 -4.610 8.456 1.00 92.12 112 LYS A O 1
ATOM 851 N N . PRO A 1 113 ? -18.345 -5.767 7.610 1.00 89.69 113 PRO A N 1
ATOM 852 C CA . PRO A 1 113 ? -17.694 -6.022 6.332 1.00 89.69 113 PRO A CA 1
ATOM 853 C C . PRO A 1 113 ? -17.436 -4.702 5.600 1.00 89.69 113 PRO A C 1
ATOM 855 O O . PRO A 1 113 ? -18.291 -3.818 5.593 1.00 89.69 113 PRO A O 1
ATOM 858 N N . SER A 1 114 ? -16.260 -4.575 4.995 1.00 91.56 114 SER A N 1
ATOM 859 C CA . SER A 1 114 ? -15.889 -3.427 4.172 1.00 91.56 114 SER A CA 1
ATOM 860 C C . SER A 1 114 ? -15.074 -3.947 2.989 1.00 91.56 114 SER A C 1
ATOM 862 O O . SER A 1 114 ? -13.982 -4.460 3.234 1.00 91.56 114 SER A O 1
ATOM 864 N N . PRO A 1 115 ? -15.569 -3.831 1.741 1.00 91.19 115 PRO A N 1
ATOM 865 C CA . PRO A 1 115 ? -14.874 -4.324 0.547 1.00 91.19 115 PRO A CA 1
ATOM 866 C C . PRO A 1 115 ? -13.435 -3.819 0.412 1.00 91.19 115 PRO A C 1
ATOM 868 O O . PRO A 1 115 ? -12.564 -4.517 -0.095 1.00 91.19 115 PRO A O 1
ATOM 871 N N . THR A 1 116 ? -13.179 -2.600 0.882 1.00 92.88 116 THR A N 1
ATOM 872 C CA . THR A 1 116 ? -11.879 -1.925 0.792 1.00 92.88 116 THR A CA 1
ATOM 873 C C . THR A 1 116 ? -11.342 -1.551 2.173 1.00 92.88 116 THR A C 1
ATOM 875 O O . THR A 1 116 ? -10.607 -0.575 2.315 1.00 92.88 116 THR A O 1
ATOM 878 N N . GLY A 1 117 ? -11.763 -2.262 3.222 1.00 94.25 117 GLY A N 1
ATOM 879 C CA . GLY A 1 117 ? -11.241 -2.066 4.571 1.00 94.25 117 GLY A CA 1
ATOM 880 C C . GLY A 1 117 ? -9.968 -2.875 4.786 1.00 94.25 117 GLY A C 1
ATOM 881 O O . GLY A 1 117 ? -9.917 -4.046 4.429 1.00 94.25 117 GLY A O 1
ATOM 882 N N . ILE A 1 118 ? -8.956 -2.274 5.409 1.00 94.75 118 ILE A N 1
ATOM 883 C CA . ILE A 1 118 ? -7.708 -2.981 5.725 1.00 94.75 118 ILE A CA 1
ATOM 884 C C . ILE A 1 118 ? -7.931 -3.816 6.984 1.00 94.75 118 ILE A C 1
ATOM 886 O O . ILE A 1 118 ? -8.266 -3.273 8.036 1.00 94.75 118 ILE A O 1
ATOM 890 N N . VAL A 1 119 ? -7.736 -5.128 6.910 1.00 95.12 119 VAL A N 1
ATOM 891 C CA . VAL A 1 119 ? -7.779 -6.015 8.076 1.00 95.12 119 VAL A CA 1
ATOM 892 C C . VAL A 1 119 ? -6.577 -5.714 8.971 1.00 95.12 119 VAL A C 1
ATOM 894 O O . VAL A 1 119 ? -5.429 -5.914 8.577 1.00 95.12 119 VAL A O 1
ATOM 897 N N . VAL A 1 120 ? -6.838 -5.249 10.192 1.00 94.50 120 VAL A N 1
ATOM 898 C CA . VAL A 1 120 ? -5.804 -4.877 11.181 1.00 94.50 120 VAL A CA 1
ATOM 899 C C . VAL A 1 120 ? -5.746 -5.830 12.374 1.00 94.50 120 VAL A C 1
ATOM 901 O O . VAL A 1 120 ? -4.870 -5.711 13.226 1.00 94.50 120 VAL A O 1
ATOM 904 N N . GLY A 1 121 ? -6.675 -6.783 12.458 1.00 93.31 121 GLY A N 1
ATOM 905 C CA . GLY A 1 121 ? -6.680 -7.786 13.515 1.00 93.31 121 GLY A CA 1
ATOM 906 C C . GLY A 1 121 ? -8.018 -8.499 13.659 1.00 93.31 121 GLY A C 1
ATOM 907 O O . GLY A 1 121 ? -8.839 -8.531 12.742 1.00 93.31 121 GLY A O 1
ATOM 908 N N . LYS A 1 122 ? -8.243 -9.074 14.843 1.00 93.50 122 LYS A N 1
ATOM 909 C CA . LYS A 1 122 ? -9.444 -9.842 15.184 1.00 93.50 122 LYS A CA 1
ATOM 910 C C . LYS A 1 122 ? -9.888 -9.516 16.609 1.00 93.50 122 LYS A C 1
ATOM 912 O O . LYS A 1 122 ? -9.062 -9.454 17.514 1.00 93.50 122 LYS A O 1
ATOM 917 N N . HIS A 1 123 ? -11.190 -9.352 16.820 1.00 94.69 123 HIS A N 1
ATOM 918 C CA . HIS A 1 123 ? -11.783 -9.148 18.141 1.00 94.69 123 HIS A CA 1
ATOM 919 C C . HIS A 1 123 ? -13.034 -10.019 18.287 1.00 94.69 123 HIS A C 1
ATOM 921 O O . HIS A 1 123 ? -13.949 -9.939 17.468 1.00 94.69 123 HIS A O 1
ATOM 927 N N . GLY A 1 124 ? -13.068 -10.883 19.308 1.00 92.06 124 GLY A N 1
ATOM 928 C CA . GLY A 1 124 ? -14.227 -11.742 19.592 1.00 92.06 124 GLY A CA 1
ATOM 929 C C . GLY A 1 124 ? -14.658 -12.615 18.408 1.00 92.06 124 GLY A C 1
ATOM 930 O O . GLY A 1 124 ? -15.841 -12.687 18.093 1.00 92.06 124 GLY A O 1
ATOM 931 N N . GLY A 1 125 ? -13.705 -13.210 17.683 1.00 91.62 125 GLY A N 1
ATOM 932 C CA . GLY A 1 125 ? -14.017 -14.038 16.512 1.00 91.62 125 GLY A CA 1
ATOM 933 C C . GLY A 1 125 ? -14.164 -13.272 15.191 1.00 91.62 125 GLY A C 1
ATOM 934 O O . GLY A 1 125 ? -14.042 -13.888 14.137 1.00 91.62 125 GLY A O 1
ATOM 935 N N . LYS A 1 126 ? -14.351 -11.947 15.222 1.00 92.56 126 LYS A N 1
ATOM 936 C CA . LYS A 1 126 ? -14.625 -11.121 14.035 1.00 92.56 126 LYS A CA 1
ATOM 937 C C . LYS A 1 126 ? -13.382 -10.374 13.564 1.00 92.56 126 LYS A C 1
ATOM 939 O O . LYS A 1 126 ? -12.621 -9.870 14.390 1.00 92.56 126 LYS A O 1
ATOM 944 N N . LEU A 1 127 ? -13.194 -10.291 12.247 1.00 94.50 127 LEU A N 1
ATOM 945 C CA . LEU A 1 127 ? -12.141 -9.464 11.657 1.00 94.50 127 LEU A CA 1
ATOM 946 C C . LEU A 1 127 ? -12.411 -7.985 11.942 1.00 94.50 127 LEU A C 1
ATOM 948 O O . LEU A 1 127 ? -13.540 -7.513 11.806 1.00 94.50 127 LEU A O 1
ATOM 952 N N . VAL A 1 128 ? -11.355 -7.283 12.337 1.00 95.50 128 VAL A N 1
ATOM 953 C CA . VAL A 1 128 ? -11.347 -5.842 12.564 1.00 95.50 128 VAL A CA 1
ATOM 954 C C . VAL A 1 128 ? -10.766 -5.190 11.317 1.00 95.50 128 VAL A C 1
ATOM 956 O O . VAL A 1 128 ? -9.611 -5.441 10.972 1.00 95.50 128 VAL A O 1
ATOM 959 N N . ARG A 1 129 ? -11.568 -4.368 10.645 1.00 94.81 129 ARG A N 1
ATOM 960 C CA . ARG A 1 129 ? -11.197 -3.644 9.430 1.00 94.81 129 ARG A CA 1
ATOM 961 C C . ARG A 1 129 ? -11.101 -2.157 9.719 1.00 94.81 129 ARG A C 1
ATOM 963 O O . ARG A 1 129 ? -11.959 -1.610 10.403 1.00 94.81 129 ARG A O 1
ATOM 970 N N . LEU A 1 130 ? -10.080 -1.506 9.187 1.00 94.38 130 LEU A N 1
ATOM 971 C CA . LEU A 1 130 ? -9.969 -0.056 9.151 1.00 94.38 130 LEU A CA 1
ATOM 972 C C . LEU A 1 130 ? -10.698 0.439 7.890 1.00 94.38 130 LEU A C 1
ATOM 974 O O . LEU A 1 130 ? -10.218 0.164 6.787 1.00 94.38 130 LEU A O 1
ATOM 978 N N . PRO A 1 131 ? -11.880 1.071 8.010 1.00 89.94 131 PRO A N 1
ATOM 979 C CA . PRO A 1 131 ? -12.640 1.520 6.851 1.00 89.94 131 PRO A CA 1
ATOM 980 C C . PRO A 1 131 ? -12.099 2.845 6.292 1.00 89.94 131 PRO A C 1
ATOM 982 O O . PRO A 1 131 ? -11.462 3.627 6.998 1.00 89.94 131 PRO A O 1
ATOM 985 N N . GLY A 1 132 ? -12.441 3.129 5.034 1.00 86.94 132 GLY A N 1
ATOM 986 C CA . GLY A 1 132 ? -12.092 4.380 4.359 1.00 86.94 132 GLY A CA 1
ATOM 987 C C . GLY A 1 132 ? -10.652 4.432 3.840 1.00 86.94 132 GLY A C 1
ATOM 988 O O . GLY A 1 132 ? -9.916 3.450 3.874 1.00 86.94 132 GLY A O 1
ATOM 989 N N . GLN A 1 133 ? -10.261 5.600 3.329 1.00 85.44 133 GLN A N 1
ATOM 990 C CA . GLN A 1 133 ? -8.911 5.856 2.823 1.00 85.44 133 GLN A CA 1
ATOM 991 C C . GLN A 1 133 ? -7.988 6.247 3.979 1.00 85.44 133 GLN A C 1
ATOM 993 O O . GLN A 1 133 ? -7.797 7.426 4.272 1.00 85.44 133 GLN A O 1
ATOM 998 N N . GLN A 1 134 ? -7.462 5.244 4.676 1.00 85.44 134 GLN A N 1
ATOM 999 C CA . GLN A 1 134 ? -6.512 5.430 5.771 1.00 85.44 134 GLN A CA 1
ATOM 1000 C C . GLN A 1 134 ? -5.204 4.689 5.506 1.00 85.44 134 GLN A C 1
ATOM 1002 O O . GLN A 1 134 ? -5.154 3.732 4.736 1.00 85.44 134 GLN A O 1
ATOM 1007 N N . PHE A 1 135 ? -4.146 5.131 6.184 1.00 89.75 135 PHE A N 1
ATOM 1008 C CA . PHE A 1 135 ? -2.832 4.502 6.137 1.00 89.75 135 PHE A CA 1
ATOM 1009 C C . PHE A 1 135 ? -2.611 3.644 7.382 1.00 89.75 135 PHE A C 1
ATOM 1011 O O . PHE A 1 135 ? -3.026 4.010 8.481 1.00 89.75 135 PHE A O 1
ATOM 1018 N N . ALA A 1 136 ? -1.926 2.515 7.212 1.00 92.06 136 ALA A N 1
ATOM 1019 C CA . ALA A 1 136 ? -1.549 1.626 8.301 1.00 92.06 136 ALA A CA 1
ATOM 1020 C C . ALA A 1 136 ? -0.042 1.357 8.263 1.00 92.06 136 ALA A C 1
ATOM 1022 O O . ALA A 1 136 ? 0.527 1.115 7.200 1.00 92.06 136 ALA A O 1
ATOM 1023 N N . ILE A 1 137 ? 0.593 1.369 9.436 1.00 94.38 137 ILE A N 1
ATOM 1024 C CA . ILE A 1 137 ? 1.990 0.970 9.618 1.00 94.38 137 ILE A CA 1
ATOM 1025 C C . ILE A 1 137 ? 2.005 -0.286 10.482 1.00 94.38 137 ILE A C 1
ATOM 1027 O O . ILE A 1 137 ? 1.442 -0.301 11.576 1.00 94.38 137 ILE A O 1
ATOM 1031 N N . LEU A 1 138 ? 2.671 -1.334 9.996 1.00 92.75 138 LEU A N 1
ATOM 1032 C CA . LEU A 1 138 ? 2.875 -2.574 10.737 1.00 92.75 138 LEU A CA 1
ATOM 1033 C C . LEU A 1 138 ? 4.323 -2.661 11.223 1.00 92.75 138 LEU A C 1
ATOM 1035 O O . LEU A 1 138 ? 5.222 -3.032 10.469 1.00 92.75 138 LEU A O 1
ATOM 1039 N N . ALA A 1 139 ? 4.538 -2.358 12.501 1.00 93.31 139 ALA A N 1
ATOM 1040 C CA . ALA A 1 139 ? 5.812 -2.591 13.171 1.00 93.31 139 ALA A CA 1
ATOM 1041 C C . ALA A 1 139 ? 5.843 -4.023 13.728 1.00 93.31 139 ALA A C 1
ATOM 1043 O O . ALA A 1 139 ? 5.152 -4.334 14.697 1.00 93.31 139 ALA A O 1
ATOM 1044 N N . ALA A 1 140 ? 6.619 -4.909 13.100 1.00 91.00 140 ALA A N 1
ATOM 1045 C CA . ALA A 1 140 ? 6.671 -6.322 13.467 1.00 91.00 140 ALA A CA 1
ATOM 1046 C C . ALA A 1 140 ? 8.092 -6.902 13.294 1.00 91.00 140 ALA A C 1
ATOM 1048 O O . ALA A 1 140 ? 8.652 -6.795 12.197 1.00 91.00 140 ALA A O 1
ATOM 1049 N N . PRO A 1 141 ? 8.674 -7.559 14.322 1.00 90.88 141 PRO A N 1
ATOM 1050 C CA . PRO A 1 141 ? 9.968 -8.237 14.211 1.00 90.88 141 PRO A CA 1
ATOM 1051 C C . PRO A 1 141 ? 9.978 -9.345 13.149 1.00 90.88 141 PRO A C 1
ATOM 1053 O O . PRO A 1 141 ? 8.933 -9.797 12.665 1.00 90.88 141 PRO A O 1
ATOM 1056 N N . THR A 1 142 ? 11.159 -9.847 12.794 1.00 89.25 142 THR A N 1
ATOM 1057 C CA . THR A 1 142 ? 11.262 -11.041 11.943 1.00 89.25 142 THR A CA 1
ATOM 1058 C C . THR A 1 142 ? 10.620 -12.254 12.633 1.00 89.25 142 THR A C 1
ATOM 1060 O O . THR A 1 142 ? 10.590 -12.347 13.855 1.00 89.25 142 THR A O 1
ATOM 1063 N N . ARG A 1 143 ? 10.041 -13.173 11.842 1.00 85.50 143 ARG A N 1
ATOM 1064 C CA . ARG A 1 143 ? 9.353 -14.400 12.315 1.00 85.50 143 ARG A CA 1
ATOM 1065 C C . ARG A 1 143 ? 8.145 -14.190 13.253 1.00 85.50 143 ARG A C 1
ATOM 1067 O O . ARG A 1 143 ? 7.629 -15.156 13.792 1.00 85.50 143 ARG A O 1
ATOM 1074 N N . SER A 1 144 ? 7.627 -12.969 13.374 1.00 89.56 144 SER A N 1
ATOM 1075 C CA . SER A 1 144 ? 6.426 -12.631 14.168 1.00 89.56 144 SER A CA 1
ATOM 1076 C C . SER A 1 144 ? 5.085 -12.976 13.499 1.00 89.56 144 SER A C 1
ATOM 1078 O O . SER A 1 144 ? 4.024 -12.684 14.041 1.00 89.56 144 SER A O 1
ATOM 1080 N N . GLY A 1 145 ? 5.115 -13.549 12.293 1.00 89.62 145 GLY A N 1
ATOM 1081 C CA . GLY A 1 145 ? 3.903 -13.891 11.550 1.00 89.62 145 GLY A CA 1
ATOM 1082 C C . GLY A 1 145 ? 3.259 -12.733 10.780 1.00 89.62 145 GLY A C 1
ATOM 1083 O O . GLY A 1 145 ? 2.114 -12.870 10.368 1.00 89.62 145 GLY A O 1
ATOM 1084 N N . LYS A 1 146 ? 3.963 -11.618 10.513 1.00 92.56 146 LYS A N 1
ATOM 1085 C CA . LYS A 1 146 ? 3.400 -10.483 9.741 1.00 92.56 146 LYS A CA 1
ATOM 1086 C C . LYS A 1 146 ? 2.758 -10.876 8.398 1.00 92.56 146 LYS A C 1
ATOM 1088 O O . LYS A 1 146 ? 1.735 -10.310 8.023 1.00 92.56 146 LYS A O 1
ATOM 1093 N N . GLY A 1 147 ? 3.338 -11.860 7.702 1.00 91.56 147 GLY A N 1
ATOM 1094 C CA . GLY A 1 147 ? 2.822 -12.372 6.430 1.00 91.56 147 GLY A CA 1
ATOM 1095 C C . GLY A 1 147 ? 1.472 -13.067 6.606 1.00 91.56 147 GLY A C 1
ATOM 1096 O O . GLY A 1 147 ? 0.467 -12.623 6.065 1.00 91.56 147 GLY A O 1
ATOM 1097 N N . VAL A 1 148 ? 1.441 -14.104 7.445 1.00 92.56 148 VAL A N 1
ATOM 1098 C CA . VAL A 1 148 ? 0.240 -14.920 7.700 1.00 92.56 148 VAL A CA 1
ATOM 1099 C C . VAL A 1 148 ? -0.847 -14.191 8.497 1.00 92.56 148 VAL A C 1
ATOM 1101 O O . VAL A 1 148 ? -2.023 -14.493 8.343 1.00 92.56 148 VAL A O 1
ATOM 1104 N N . GLY A 1 149 ? -0.469 -13.241 9.355 1.00 91.50 149 GLY A N 1
ATOM 1105 C CA . GLY A 1 149 ? -1.385 -12.558 10.268 1.00 91.50 149 GLY A CA 1
ATOM 1106 C C . GLY A 1 149 ? -2.012 -11.286 9.704 1.00 91.50 149 GLY A C 1
ATOM 1107 O O . GLY A 1 149 ? -3.109 -10.933 10.126 1.00 91.50 149 GLY A O 1
ATOM 1108 N N . ILE A 1 150 ? -1.340 -10.603 8.769 1.00 94.00 150 ILE A N 1
ATOM 1109 C CA . ILE A 1 150 ? -1.809 -9.324 8.212 1.00 94.00 150 ILE A CA 1
ATOM 1110 C C . ILE A 1 150 ? -1.771 -9.320 6.682 1.00 94.00 150 ILE A C 1
ATOM 1112 O O . ILE A 1 150 ? -2.801 -9.051 6.068 1.00 94.00 150 ILE A O 1
ATOM 1116 N N . VAL A 1 151 ? -0.629 -9.619 6.052 1.00 95.50 151 VAL A N 1
ATOM 1117 C CA . VAL A 1 151 ? -0.463 -9.443 4.592 1.00 95.50 151 VAL A CA 1
ATOM 1118 C C . VAL A 1 151 ? -1.383 -10.372 3.798 1.00 95.50 151 VAL A C 1
ATOM 1120 O O . VAL A 1 151 ? -2.234 -9.888 3.056 1.00 95.50 151 VAL A O 1
ATOM 1123 N N . ILE A 1 152 ? -1.269 -11.689 3.989 1.00 96.69 152 ILE A N 1
ATOM 1124 C CA . ILE A 1 152 ? -2.083 -12.685 3.277 1.00 96.69 152 ILE A CA 1
ATOM 1125 C C . ILE A 1 152 ? -3.581 -12.468 3.547 1.00 96.69 152 ILE A C 1
ATOM 1127 O O . ILE A 1 152 ? -4.331 -12.380 2.576 1.00 96.69 152 ILE A O 1
ATOM 1131 N N . PRO A 1 153 ? -4.049 -12.286 4.803 1.00 95.62 153 PRO A N 1
ATOM 1132 C CA . PRO A 1 153 ? -5.452 -11.969 5.060 1.00 95.62 153 PRO A CA 1
ATOM 1133 C C . PRO A 1 153 ? -5.964 -10.746 4.294 1.00 95.62 153 PRO A C 1
ATOM 1135 O O . PRO A 1 153 ? -7.057 -10.802 3.741 1.00 95.62 153 PRO A O 1
ATOM 1138 N N . ASN A 1 154 ? -5.180 -9.666 4.200 1.00 96.38 154 ASN A N 1
ATOM 1139 C CA . ASN A 1 154 ? -5.575 -8.495 3.414 1.00 96.38 154 ASN A CA 1
ATOM 1140 C C . ASN A 1 154 ? -5.633 -8.794 1.914 1.00 96.38 154 ASN A C 1
ATOM 1142 O O . ASN A 1 154 ? -6.555 -8.344 1.247 1.00 96.38 154 ASN A O 1
ATOM 1146 N N . LEU A 1 155 ? -4.704 -9.580 1.370 1.00 97.50 155 LEU A N 1
ATOM 1147 C CA . LEU A 1 155 ? -4.738 -9.960 -0.046 1.00 97.50 155 LEU A CA 1
ATOM 1148 C C . LEU A 1 155 ? -5.909 -10.883 -0.396 1.00 97.50 155 LEU A C 1
ATOM 1150 O O . LEU A 1 155 ? -6.322 -10.914 -1.555 1.00 97.50 155 LEU A O 1
ATOM 1154 N N . LEU A 1 156 ? -6.460 -11.602 0.581 1.00 96.06 156 LEU A N 1
ATOM 1155 C CA . LEU A 1 156 ? -7.641 -12.445 0.399 1.00 96.06 156 LEU A CA 1
ATOM 1156 C C . LEU A 1 156 ? -8.963 -11.694 0.650 1.00 96.06 156 LEU A C 1
ATOM 1158 O O . LEU A 1 156 ? -9.960 -12.014 0.007 1.00 96.06 156 LEU A O 1
ATOM 1162 N N . ASP A 1 157 ? -8.979 -10.708 1.552 1.00 94.88 157 ASP A N 1
ATOM 1163 C CA . ASP A 1 157 ? -10.189 -9.969 1.959 1.00 94.88 157 ASP A CA 1
ATOM 1164 C C . ASP A 1 157 ? -10.414 -8.670 1.162 1.00 94.88 157 ASP A C 1
ATOM 1166 O O . ASP A 1 157 ? -11.552 -8.328 0.847 1.00 94.88 157 ASP A O 1
ATOM 1170 N N . TYR A 1 158 ? -9.343 -7.949 0.808 1.00 95.06 158 TYR A N 1
ATOM 1171 C CA . TYR A 1 158 ? -9.423 -6.642 0.151 1.00 95.06 158 TYR A CA 1
ATOM 1172 C C . TYR A 1 158 ? -9.820 -6.779 -1.324 1.00 95.06 158 TYR A C 1
ATOM 1174 O O . TYR A 1 158 ? -9.068 -7.323 -2.142 1.00 95.06 158 TYR A O 1
ATOM 1182 N N . GLN A 1 159 ? -10.985 -6.237 -1.676 1.00 93.88 159 GLN A N 1
ATOM 1183 C CA . GLN A 1 159 ? -11.608 -6.393 -2.994 1.00 93.88 159 GLN A CA 1
ATOM 1184 C C . GLN A 1 159 ? -11.136 -5.366 -4.031 1.00 93.88 159 GLN A C 1
ATOM 1186 O O . GLN A 1 159 ? -11.345 -5.572 -5.224 1.00 93.88 159 GLN A O 1
ATOM 1191 N N . GLY A 1 160 ? -10.489 -4.278 -3.604 1.00 93.50 160 GLY A N 1
ATOM 1192 C CA . GLY A 1 160 ? -9.888 -3.302 -4.515 1.00 93.50 160 GLY A CA 1
ATOM 1193 C C . GLY A 1 160 ? -8.548 -3.764 -5.096 1.00 93.50 160 GLY A C 1
ATOM 1194 O O . GLY A 1 160 ? -8.010 -4.808 -4.714 1.00 93.50 160 GLY A O 1
ATOM 1195 N N . SER A 1 161 ? -7.989 -2.960 -6.001 1.00 95.25 161 SER A N 1
ATOM 1196 C CA . SER A 1 161 ? -6.664 -3.191 -6.588 1.00 95.25 161 SER A CA 1
ATOM 1197 C C . SER A 1 161 ? -5.559 -3.100 -5.539 1.00 95.25 161 SER A C 1
ATOM 1199 O O . SER A 1 161 ? -5.589 -2.238 -4.661 1.00 95.25 161 SER A O 1
ATOM 1201 N N . VAL A 1 162 ? -4.560 -3.975 -5.654 1.00 96.25 162 VAL A N 1
ATOM 1202 C CA . VAL A 1 162 ? -3.404 -4.021 -4.752 1.00 96.25 162 VAL A CA 1
ATOM 1203 C C . VAL A 1 162 ? -2.113 -4.100 -5.557 1.00 96.25 162 VAL A C 1
ATOM 1205 O O . VAL A 1 162 ? -2.037 -4.816 -6.553 1.00 96.25 162 VAL A O 1
ATOM 1208 N N . VAL A 1 163 ? -1.091 -3.379 -5.102 1.00 97.00 163 VAL A N 1
ATOM 1209 C CA . VAL A 1 163 ? 0.289 -3.501 -5.584 1.00 97.00 163 VAL A CA 1
ATOM 1210 C C . VAL A 1 163 ? 1.125 -3.979 -4.408 1.00 97.00 163 VAL A C 1
ATOM 1212 O O . VAL A 1 163 ? 1.089 -3.374 -3.336 1.00 97.00 163 VAL A O 1
ATOM 1215 N N . VAL A 1 164 ? 1.839 -5.088 -4.585 1.00 96.88 164 VAL A N 1
ATOM 1216 C CA . VAL A 1 164 ? 2.543 -5.773 -3.497 1.00 96.88 164 VAL A CA 1
ATOM 1217 C C . VAL A 1 164 ? 4.020 -5.882 -3.841 1.00 96.88 164 VAL A C 1
ATOM 1219 O O . VAL A 1 164 ? 4.380 -6.492 -4.843 1.00 96.88 164 VAL A O 1
ATOM 1222 N N . LEU A 1 165 ? 4.879 -5.327 -2.985 1.00 96.25 165 LEU A N 1
ATOM 1223 C CA . LEU A 1 165 ? 6.307 -5.624 -3.017 1.00 96.25 165 LEU A CA 1
ATOM 1224 C C . LEU A 1 165 ? 6.540 -6.976 -2.334 1.00 96.25 165 LEU A C 1
ATOM 1226 O O . LEU A 1 165 ? 6.512 -7.073 -1.106 1.00 96.25 165 LEU A O 1
ATOM 1230 N N . ASP A 1 166 ? 6.753 -8.016 -3.133 1.00 95.00 166 ASP A N 1
ATOM 1231 C CA . ASP A 1 166 ? 6.855 -9.397 -2.665 1.00 95.00 166 ASP A CA 1
ATOM 1232 C C . ASP A 1 166 ? 8.239 -9.994 -2.941 1.00 95.00 166 ASP A C 1
ATOM 1234 O O . ASP A 1 166 ? 8.441 -10.741 -3.891 1.00 95.00 166 ASP A O 1
ATOM 1238 N N . ILE A 1 167 ? 9.207 -9.658 -2.083 1.00 90.25 167 ILE A N 1
ATOM 1239 C CA . ILE A 1 167 ? 10.615 -10.073 -2.230 1.00 90.25 167 ILE A CA 1
ATOM 1240 C C . ILE A 1 167 ? 10.769 -11.604 -2.284 1.00 90.25 167 ILE A C 1
ATOM 1242 O O . ILE A 1 167 ? 11.705 -12.105 -2.898 1.00 90.25 167 ILE A O 1
ATOM 1246 N N . LYS A 1 168 ? 9.876 -12.347 -1.619 1.00 90.25 168 LYS A N 1
ATOM 1247 C CA . LYS A 1 168 ? 9.949 -13.811 -1.514 1.00 90.25 168 LYS A CA 1
ATOM 1248 C C . LYS A 1 168 ? 8.987 -14.553 -2.437 1.00 90.25 168 LYS A C 1
ATOM 1250 O O . LYS A 1 168 ? 9.017 -15.776 -2.451 1.00 90.25 168 LYS A O 1
ATOM 1255 N N . GLN A 1 169 ? 8.114 -13.833 -3.133 1.00 93.94 169 GLN A N 1
ATOM 1256 C CA . GLN A 1 169 ? 7.040 -14.384 -3.961 1.00 93.94 169 GLN A CA 1
ATOM 1257 C C . GLN A 1 169 ? 5.964 -15.215 -3.213 1.00 93.94 169 GLN A C 1
ATOM 1259 O O . GLN A 1 169 ? 5.045 -15.752 -3.828 1.00 93.94 169 GLN A O 1
ATOM 1264 N N . GLU A 1 170 ? 6.006 -15.278 -1.877 1.00 95.25 170 GLU A N 1
ATOM 1265 C CA . GLU A 1 170 ? 5.047 -16.045 -1.064 1.00 95.25 170 GLU A CA 1
ATOM 1266 C C . GLU A 1 170 ? 3.618 -15.483 -1.176 1.00 95.25 170 GLU A C 1
ATOM 1268 O O . GLU A 1 170 ? 2.640 -16.232 -1.145 1.00 95.25 170 GLU A O 1
ATOM 1273 N N . ASN A 1 171 ? 3.472 -14.160 -1.308 1.00 97.06 171 ASN A N 1
ATOM 1274 C CA . ASN A 1 171 ? 2.157 -13.535 -1.408 1.00 97.06 171 ASN A CA 1
ATOM 1275 C C . ASN A 1 171 ? 1.511 -13.864 -2.752 1.00 97.06 171 ASN A C 1
ATOM 1277 O O . ASN A 1 171 ? 0.323 -14.192 -2.797 1.00 97.06 171 ASN A O 1
ATOM 1281 N N . PHE A 1 172 ? 2.278 -13.778 -3.841 1.00 96.69 172 PHE A N 1
ATOM 1282 C CA . PHE A 1 172 ? 1.785 -14.125 -5.168 1.00 96.69 172 PHE A CA 1
ATOM 1283 C C . PHE A 1 172 ? 1.370 -15.597 -5.225 1.00 96.69 172 PHE A C 1
ATOM 1285 O O . PHE A 1 172 ? 0.232 -15.890 -5.595 1.00 96.69 172 PHE A O 1
ATOM 1292 N N . ASP A 1 173 ? 2.239 -16.507 -4.789 1.00 96.12 173 ASP A N 1
ATOM 1293 C CA . ASP A 1 173 ? 2.000 -17.950 -4.874 1.00 96.12 173 ASP A CA 1
ATOM 1294 C C . ASP A 1 173 ? 0.765 -18.385 -4.065 1.00 96.12 173 ASP A C 1
ATOM 1296 O O . ASP A 1 173 ? -0.019 -19.217 -4.520 1.00 96.12 173 ASP A O 1
ATOM 1300 N N . LEU A 1 174 ? 0.535 -17.778 -2.894 1.00 97.75 174 LEU A N 1
ATOM 1301 C CA . LEU A 1 174 ? -0.580 -18.142 -2.014 1.00 97.75 174 LEU A CA 1
ATOM 1302 C C . LEU A 1 174 ? -1.907 -17.453 -2.356 1.00 97.75 174 LEU A C 1
ATOM 1304 O O . LEU A 1 174 ? -2.964 -17.971 -1.996 1.00 97.75 174 LEU A O 1
ATOM 1308 N N . THR A 1 175 ? -1.888 -16.278 -2.996 1.00 98.31 175 THR A N 1
ATOM 1309 C CA . THR A 1 175 ? -3.098 -15.435 -3.108 1.00 98.31 175 THR A CA 1
ATOM 1310 C C . THR A 1 175 ? -3.535 -15.133 -4.537 1.00 98.31 175 THR A C 1
ATOM 1312 O O . THR A 1 175 ? -4.715 -14.849 -4.753 1.00 98.31 175 THR A O 1
ATOM 1315 N N . SER A 1 176 ? -2.645 -15.243 -5.529 1.00 97.50 176 SER A N 1
ATOM 1316 C CA . SER A 1 176 ? -2.945 -14.914 -6.933 1.00 97.50 176 SER A CA 1
ATOM 1317 C C . SER A 1 176 ? -4.136 -15.701 -7.487 1.00 97.50 176 SER A C 1
ATOM 1319 O O . SER A 1 176 ? -5.032 -15.113 -8.092 1.00 97.50 176 SER A O 1
ATOM 1321 N N . GLY A 1 177 ? -4.191 -17.012 -7.230 1.00 98.00 177 GLY A N 1
ATOM 1322 C CA . GLY A 1 177 ? -5.285 -17.879 -7.673 1.00 98.00 177 GLY A CA 1
ATOM 1323 C C . GLY A 1 177 ? -6.639 -17.469 -7.092 1.00 98.00 177 GLY A C 1
ATOM 1324 O O . GLY A 1 177 ? -7.624 -17.380 -7.825 1.00 98.00 177 GLY A O 1
ATOM 1325 N N . TRP A 1 178 ? -6.678 -17.133 -5.797 1.00 98.06 178 TRP A N 1
ATOM 1326 C CA . TRP A 1 178 ? -7.885 -16.610 -5.156 1.00 98.06 178 TRP A CA 1
ATOM 1327 C C . TRP A 1 178 ? -8.311 -15.285 -5.784 1.00 98.06 178 TRP A C 1
ATOM 1329 O O . TRP A 1 178 ? -9.448 -15.165 -6.232 1.00 98.06 178 TRP A O 1
ATOM 1339 N N . ARG A 1 179 ? -7.402 -14.312 -5.895 1.00 97.75 179 ARG A N 1
ATOM 1340 C CA . ARG A 1 179 ? -7.726 -12.995 -6.464 1.00 97.75 179 ARG A CA 1
ATOM 1341 C C . ARG A 1 179 ? -8.214 -13.099 -7.911 1.00 97.75 179 ARG A C 1
ATOM 1343 O O . ARG A 1 179 ? -9.211 -12.471 -8.260 1.00 97.75 179 ARG A O 1
ATOM 1350 N N . LYS A 1 180 ? -7.612 -13.983 -8.714 1.00 98.06 180 LYS A N 1
ATOM 1351 C CA . LYS A 1 180 ? -8.084 -14.303 -10.069 1.00 98.06 180 LYS A CA 1
ATOM 1352 C C . LYS A 1 180 ? -9.490 -14.910 -10.065 1.00 98.06 180 LYS A C 1
ATOM 1354 O O . LYS A 1 180 ? -10.313 -14.530 -10.890 1.00 98.06 180 LYS A O 1
ATOM 1359 N N . SER A 1 181 ? -9.799 -15.804 -9.120 1.00 97.81 181 SER A N 1
ATOM 1360 C CA . SER A 1 181 ? -11.152 -16.374 -8.971 1.00 97.81 181 SER A CA 1
ATOM 1361 C C . SER A 1 181 ? -12.215 -15.331 -8.602 1.00 97.81 181 SER A C 1
ATOM 1363 O O . SER A 1 181 ? -13.385 -15.523 -8.912 1.00 97.81 181 SER A O 1
ATOM 1365 N N . GLN A 1 182 ? -11.809 -14.209 -7.996 1.00 96.56 182 GLN A N 1
ATOM 1366 C CA . GLN A 1 182 ? -12.677 -13.060 -7.719 1.00 96.56 182 GLN A CA 1
ATOM 1367 C C . GLN A 1 182 ? -12.847 -12.128 -8.938 1.00 96.56 182 GLN A C 1
ATOM 1369 O O . GLN A 1 182 ? -13.404 -11.042 -8.805 1.00 96.56 182 GLN A O 1
ATOM 1374 N N . GLY A 1 183 ? -12.361 -12.524 -10.122 1.00 96.31 183 GLY A N 1
ATOM 1375 C CA . GLY A 1 183 ? -12.497 -11.763 -11.367 1.00 96.31 183 GLY A CA 1
ATOM 1376 C C . GLY A 1 183 ? -11.458 -10.657 -11.560 1.00 96.31 183 GLY A C 1
ATOM 1377 O O . GLY A 1 183 ? -11.625 -9.818 -12.440 1.00 96.31 183 GLY A O 1
ATOM 1378 N N . GLN A 1 184 ? -10.394 -10.629 -10.754 1.00 97.00 184 GLN A N 1
ATOM 1379 C CA . GLN A 1 184 ? -9.339 -9.626 -10.879 1.00 97.00 184 GLN A CA 1
ATOM 1380 C C . GLN A 1 184 ? -8.257 -10.059 -11.871 1.00 97.00 184 GLN A C 1
ATOM 1382 O O . GLN A 1 184 ? -7.879 -11.232 -11.933 1.00 97.00 184 GLN A O 1
ATOM 1387 N N . GLU A 1 185 ? -7.702 -9.091 -12.596 1.00 97.88 185 GLU A N 1
ATOM 1388 C CA . GLU A 1 185 ? -6.463 -9.291 -13.344 1.00 97.88 185 GLU A CA 1
ATOM 1389 C C . GLU A 1 185 ? -5.279 -9.387 -12.377 1.00 97.88 185 GLU A C 1
ATOM 1391 O O . GLU A 1 185 ? -5.174 -8.630 -11.409 1.00 97.88 185 GLU A O 1
ATOM 1396 N N . VAL A 1 186 ? -4.385 -10.343 -12.628 1.00 97.62 186 VAL A N 1
ATOM 1397 C CA . VAL A 1 186 ? -3.255 -10.634 -11.743 1.00 97.62 186 VAL A CA 1
ATOM 1398 C C . VAL A 1 186 ? -1.973 -10.660 -12.558 1.00 97.62 186 VAL A C 1
ATOM 1400 O O . VAL A 1 186 ? -1.791 -11.522 -13.416 1.00 97.62 186 VAL A O 1
ATOM 1403 N N . PHE A 1 187 ? -1.073 -9.730 -12.247 1.00 97.31 187 PHE A N 1
ATOM 1404 C CA . PHE A 1 187 ? 0.217 -9.580 -12.907 1.00 97.31 187 PHE A CA 1
ATOM 1405 C C . PHE A 1 187 ? 1.351 -9.827 -11.909 1.00 97.31 187 PHE A C 1
ATOM 1407 O O . PHE A 1 187 ? 1.326 -9.342 -10.780 1.00 97.31 187 PHE A O 1
ATOM 1414 N N . LEU A 1 188 ? 2.359 -10.573 -12.351 1.00 96.81 188 LEU A N 1
ATOM 1415 C CA . LEU A 1 188 ? 3.635 -10.779 -11.663 1.00 96.81 188 LEU A CA 1
ATOM 1416 C C . LEU A 1 188 ? 4.727 -10.079 -12.458 1.00 96.81 188 LEU A C 1
ATOM 1418 O O . LEU A 1 188 ? 4.948 -10.459 -13.604 1.00 96.81 188 LEU A O 1
ATOM 1422 N N . PHE A 1 189 ? 5.415 -9.108 -11.864 1.00 96.12 189 PHE A N 1
ATOM 1423 C CA . PHE A 1 189 ? 6.625 -8.525 -12.437 1.00 96.12 189 PHE A CA 1
ATOM 1424 C C . PHE A 1 189 ? 7.833 -8.949 -11.601 1.00 96.12 189 PHE A C 1
ATOM 1426 O O . PHE A 1 189 ? 8.068 -8.422 -10.516 1.00 96.12 189 PHE A O 1
ATOM 1433 N N . ASN A 1 190 ? 8.577 -9.924 -12.115 1.00 95.62 190 ASN A N 1
ATOM 1434 C CA . ASN A 1 190 ? 9.822 -10.428 -11.558 1.00 95.62 190 ASN A CA 1
ATOM 1435 C C . ASN A 1 190 ? 10.887 -10.449 -12.675 1.00 95.62 190 ASN A C 1
ATOM 1437 O O . ASN A 1 190 ? 11.080 -11.474 -13.330 1.00 95.62 190 ASN A O 1
ATOM 1441 N N . PRO A 1 191 ? 11.575 -9.320 -12.935 1.00 91.06 191 PRO A N 1
ATOM 1442 C CA . PRO A 1 191 ? 12.519 -9.206 -14.051 1.00 91.06 191 PRO A CA 1
ATOM 1443 C C . PRO A 1 191 ? 13.762 -10.101 -13.910 1.00 91.06 191 PRO A C 1
ATOM 1445 O O . PRO A 1 191 ? 14.523 -10.218 -14.865 1.00 91.06 191 PRO A O 1
ATOM 1448 N N . PHE A 1 192 ? 13.960 -10.728 -12.746 1.00 90.38 192 PHE A N 1
ATOM 1449 C CA . PHE A 1 192 ? 15.077 -11.627 -12.451 1.00 90.38 192 PHE A CA 1
ATOM 1450 C C . PHE A 1 192 ? 14.639 -13.093 -12.309 1.00 90.38 192 PHE A C 1
ATOM 1452 O O . PHE A 1 192 ? 15.409 -13.913 -11.818 1.00 90.38 192 PHE A O 1
ATOM 1459 N N . ALA A 1 193 ? 13.411 -13.435 -12.713 1.00 93.25 193 ALA A N 1
ATOM 1460 C CA . ALA A 1 193 ? 12.925 -14.809 -12.679 1.00 93.25 193 ALA A CA 1
ATOM 1461 C C . ALA A 1 193 ? 13.737 -15.702 -13.636 1.00 93.25 193 ALA A C 1
ATOM 1463 O O . ALA A 1 193 ? 13.622 -15.577 -14.856 1.00 93.25 193 ALA A O 1
ATOM 1464 N N . GLU A 1 194 ? 14.535 -16.623 -13.088 1.00 92.75 194 GLU A N 1
ATOM 1465 C CA . GLU A 1 194 ? 15.364 -17.561 -13.868 1.00 92.75 194 GLU A CA 1
ATOM 1466 C C . GLU A 1 194 ? 14.526 -18.514 -14.731 1.00 92.75 194 GLU A C 1
ATOM 1468 O O . GLU A 1 194 ? 14.933 -18.915 -15.817 1.00 92.75 194 GLU A O 1
ATOM 1473 N N . ASP A 1 195 ? 13.320 -18.838 -14.270 1.00 93.38 195 ASP A N 1
ATOM 1474 C CA . ASP A 1 195 ? 12.350 -19.670 -14.984 1.00 93.38 195 ASP A CA 1
ATOM 1475 C C . ASP A 1 195 ? 11.535 -18.896 -16.039 1.00 93.38 195 ASP A C 1
ATOM 1477 O O . ASP A 1 195 ? 10.656 -19.462 -16.692 1.00 93.38 195 ASP A O 1
ATOM 1481 N N . GLY A 1 196 ? 11.793 -17.593 -16.194 1.00 92.62 196 GLY A N 1
ATOM 1482 C CA . GLY A 1 196 ? 11.097 -16.716 -17.129 1.00 92.62 196 GLY A CA 1
ATOM 1483 C C . GLY A 1 196 ? 9.637 -16.414 -16.772 1.00 92.62 196 GLY A C 1
ATOM 1484 O O . GLY A 1 196 ? 8.947 -15.775 -17.572 1.00 92.62 196 GLY A O 1
ATOM 1485 N N . ARG A 1 197 ? 9.133 -16.826 -15.597 1.00 92.12 197 ARG A N 1
ATOM 1486 C CA . ARG A 1 197 ? 7.749 -16.575 -15.157 1.00 92.12 197 ARG A CA 1
ATOM 1487 C C . ARG A 1 197 ? 7.580 -15.137 -14.670 1.00 92.12 197 ARG A C 1
ATOM 1489 O O . ARG A 1 197 ? 7.450 -14.856 -13.484 1.00 92.12 197 ARG A O 1
ATOM 1496 N N . THR A 1 198 ? 7.530 -14.208 -15.616 1.00 95.56 198 THR A N 1
ATOM 1497 C CA . THR A 1 198 ? 7.246 -12.795 -15.366 1.00 95.56 198 THR A CA 1
ATOM 1498 C C . THR A 1 198 ? 6.427 -12.195 -16.499 1.00 95.56 198 THR A C 1
ATOM 1500 O O . THR A 1 198 ? 6.613 -12.504 -17.675 1.00 95.56 198 THR A O 1
ATOM 1503 N N . HIS A 1 199 ? 5.537 -11.275 -16.152 1.00 96.12 199 HIS A N 1
ATOM 1504 C CA . HIS A 1 199 ? 4.940 -10.363 -17.111 1.00 96.12 199 HIS A CA 1
ATOM 1505 C C . HIS A 1 199 ? 5.972 -9.315 -17.524 1.00 96.12 199 HIS A C 1
ATOM 1507 O O . HIS A 1 199 ? 6.964 -9.064 -16.832 1.00 96.12 199 HIS A O 1
ATOM 1513 N N . ARG A 1 200 ? 5.738 -8.709 -18.687 1.00 92.62 200 ARG A N 1
ATOM 1514 C CA . ARG A 1 200 ? 6.591 -7.657 -19.236 1.00 92.62 200 ARG A CA 1
ATOM 1515 C C . ARG A 1 200 ? 6.023 -6.301 -18.857 1.00 92.62 200 ARG A C 1
ATOM 1517 O O . ARG A 1 200 ? 4.813 -6.101 -18.893 1.00 92.62 200 ARG A O 1
ATOM 1524 N N . TRP A 1 201 ? 6.912 -5.371 -18.551 1.00 93.06 201 TRP A N 1
ATOM 1525 C CA . TRP A 1 201 ? 6.562 -3.993 -18.258 1.00 93.06 201 TRP A CA 1
ATOM 1526 C C . TRP A 1 201 ? 7.575 -3.071 -18.927 1.00 93.06 201 TRP A C 1
ATOM 1528 O O . TRP A 1 201 ? 8.780 -3.311 -18.855 1.00 93.06 201 TRP A O 1
ATOM 1538 N N . ASN A 1 202 ? 7.081 -2.039 -19.609 1.00 94.50 202 ASN A N 1
ATOM 1539 C CA . ASN A 1 202 ? 7.915 -1.002 -20.197 1.00 94.50 202 ASN A CA 1
ATOM 1540 C C . ASN A 1 202 ? 7.528 0.344 -19.575 1.00 94.50 202 ASN A C 1
ATOM 1542 O O . ASN A 1 202 ? 6.480 0.870 -19.936 1.00 94.50 202 ASN A O 1
ATOM 1546 N N . PRO A 1 203 ? 8.345 0.945 -18.694 1.00 93.75 203 PRO A N 1
ATOM 1547 C CA . PRO A 1 203 ? 8.008 2.234 -18.089 1.00 93.75 203 PRO A CA 1
ATOM 1548 C C . PRO A 1 203 ? 7.891 3.365 -19.120 1.00 93.75 203 PRO A C 1
ATOM 1550 O O . PRO A 1 203 ? 7.233 4.366 -18.858 1.00 93.75 203 PRO A O 1
ATOM 1553 N N . LEU A 1 204 ? 8.479 3.205 -20.311 1.00 96.56 204 LEU A N 1
ATOM 1554 C CA . LEU A 1 204 ? 8.363 4.192 -21.381 1.00 96.56 204 LEU A CA 1
ATOM 1555 C C . LEU A 1 204 ? 6.994 4.164 -22.083 1.00 96.56 204 LEU A C 1
ATOM 1557 O O . LEU A 1 204 ? 6.707 5.064 -22.863 1.00 96.56 204 LEU A O 1
ATOM 1561 N N . SER A 1 205 ? 6.126 3.181 -21.803 1.00 94.88 205 SER A N 1
ATOM 1562 C CA . SER A 1 205 ? 4.768 3.143 -22.366 1.00 94.88 205 SER A CA 1
ATOM 1563 C C . SER A 1 205 ? 3.830 4.199 -21.779 1.00 94.88 205 SER A C 1
ATOM 1565 O O . SER A 1 205 ? 2.758 4.414 -22.332 1.00 94.88 205 SER A O 1
ATOM 1567 N N . TYR A 1 206 ? 4.199 4.825 -20.658 1.00 93.69 206 TYR A N 1
ATOM 1568 C CA . TYR A 1 206 ? 3.432 5.920 -20.056 1.00 93.69 206 TYR A CA 1
ATOM 1569 C C . TYR A 1 206 ? 3.779 7.292 -20.640 1.00 93.69 206 TYR A C 1
ATOM 1571 O O . TYR A 1 206 ? 3.101 8.262 -20.325 1.00 93.69 206 TYR A O 1
ATOM 1579 N N . ILE A 1 207 ? 4.837 7.383 -21.452 1.00 95.94 207 ILE A N 1
ATOM 1580 C CA . ILE A 1 207 ? 5.282 8.649 -22.034 1.00 95.94 207 ILE A CA 1
ATOM 1581 C C . ILE A 1 207 ? 4.304 9.071 -23.125 1.00 95.94 207 ILE A C 1
ATOM 1583 O O . ILE A 1 207 ? 3.991 8.286 -24.026 1.00 95.94 207 ILE A O 1
ATOM 1587 N N . SER A 1 208 ? 3.843 10.319 -23.056 1.00 93.62 208 SER A N 1
ATOM 1588 C CA . SER A 1 208 ? 2.920 10.867 -24.036 1.00 93.62 208 SER A CA 1
ATOM 1589 C C . SER A 1 208 ? 3.520 10.858 -25.449 1.00 93.62 208 SER A C 1
ATOM 1591 O O . SER A 1 208 ? 4.685 11.234 -25.644 1.00 93.62 208 SER A O 1
ATOM 1593 N N . PRO A 1 209 ? 2.730 10.477 -26.471 1.00 88.00 209 PRO A N 1
ATOM 1594 C CA . PRO A 1 209 ? 3.140 10.644 -27.858 1.00 88.00 209 PRO A CA 1
ATOM 1595 C C . PRO A 1 209 ? 3.225 12.125 -28.251 1.00 88.00 209 PRO A C 1
ATOM 1597 O O . PRO A 1 209 ? 3.949 12.446 -29.188 1.00 88.00 209 PRO A O 1
ATOM 1600 N N . ASP A 1 210 ? 2.532 13.020 -27.541 1.00 91.56 210 ASP A N 1
ATOM 1601 C CA . ASP A 1 210 ? 2.567 14.460 -27.791 1.00 91.56 210 ASP A CA 1
ATOM 1602 C C . ASP A 1 210 ? 3.908 15.064 -27.317 1.00 91.56 210 ASP A C 1
ATOM 1604 O O . ASP A 1 210 ? 4.213 15.026 -26.115 1.00 91.56 210 ASP A O 1
ATOM 1608 N N . PRO A 1 211 ? 4.708 15.653 -28.230 1.00 89.19 211 PRO A N 1
ATOM 1609 C CA . PRO A 1 211 ? 5.976 16.291 -27.889 1.00 89.19 211 PRO A CA 1
ATOM 1610 C C . PRO A 1 211 ? 5.869 17.364 -26.797 1.00 89.19 211 PRO A C 1
ATOM 1612 O O . PRO A 1 211 ? 6.834 17.558 -26.058 1.00 89.19 211 PRO A O 1
ATOM 1615 N N . ALA A 1 212 ? 4.712 18.024 -26.650 1.00 91.88 212 ALA A N 1
ATOM 1616 C CA . ALA A 1 212 ? 4.497 19.056 -25.636 1.00 91.88 212 ALA A CA 1
ATOM 1617 C C . ALA A 1 212 ? 4.586 18.517 -24.197 1.00 91.88 212 ALA A C 1
ATOM 1619 O O . ALA A 1 212 ? 5.008 19.243 -23.299 1.00 91.88 212 ALA A O 1
ATOM 1620 N N . PHE A 1 213 ? 4.230 17.246 -23.978 1.00 95.69 213 PHE A N 1
ATOM 1621 C CA . PHE A 1 213 ? 4.234 16.604 -22.654 1.00 95.69 213 PHE A CA 1
ATOM 1622 C C . PHE A 1 213 ? 5.388 15.609 -22.468 1.00 95.69 213 PHE A C 1
ATOM 1624 O O . PHE A 1 213 ? 5.766 15.278 -21.344 1.00 95.69 213 PHE A O 1
ATOM 1631 N N . ARG A 1 214 ? 6.010 15.162 -23.564 1.00 94.75 214 ARG A N 1
ATOM 1632 C CA . ARG A 1 214 ? 7.059 14.134 -23.555 1.00 94.75 214 ARG A CA 1
ATOM 1633 C C . ARG A 1 214 ? 8.225 14.463 -22.623 1.00 94.75 214 ARG A C 1
ATOM 1635 O O . ARG A 1 214 ? 8.697 13.592 -21.897 1.00 94.75 214 ARG A O 1
ATOM 1642 N N . VAL A 1 215 ? 8.693 15.713 -22.626 1.00 95.38 215 VAL A N 1
ATOM 1643 C CA . VAL A 1 215 ? 9.813 16.138 -21.770 1.00 95.38 215 VAL A CA 1
ATOM 1644 C C . VAL A 1 215 ? 9.442 16.026 -20.290 1.00 95.38 215 VAL A C 1
ATOM 1646 O O . VAL A 1 215 ? 10.209 15.447 -19.523 1.00 95.38 215 VAL A O 1
ATOM 1649 N N . SER A 1 216 ? 8.266 16.514 -19.882 1.00 96.44 216 SER A N 1
ATOM 1650 C CA . SER A 1 216 ? 7.821 16.422 -18.485 1.00 96.44 216 SER A CA 1
ATOM 1651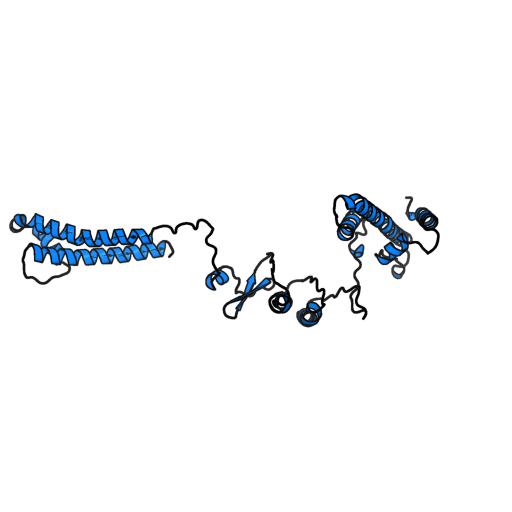 C C . SER A 1 216 ? 7.597 14.977 -18.033 1.00 96.44 216 SER A C 1
ATOM 1653 O O . SER A 1 216 ? 7.959 14.620 -16.907 1.00 96.44 216 SER A O 1
ATOM 1655 N N . ASP A 1 217 ? 7.073 14.122 -18.912 1.00 96.94 217 ASP A N 1
ATOM 1656 C CA . ASP A 1 217 ? 6.861 12.706 -18.605 1.00 96.94 217 ASP A CA 1
ATOM 1657 C C . ASP A 1 217 ? 8.200 11.984 -18.413 1.00 96.94 217 ASP A C 1
ATOM 1659 O O . ASP A 1 217 ? 8.396 11.257 -17.436 1.00 96.94 217 ASP A O 1
ATOM 1663 N N . LEU A 1 218 ? 9.165 12.235 -19.304 1.00 96.88 218 LEU A N 1
ATOM 1664 C CA . LEU A 1 218 ? 10.500 11.651 -19.208 1.00 96.88 218 LEU A CA 1
ATOM 1665 C C . LEU A 1 218 ? 11.256 12.148 -17.978 1.00 96.88 218 LEU A C 1
ATOM 1667 O O . LEU A 1 218 ? 11.924 11.346 -17.328 1.00 96.88 218 LEU A O 1
ATOM 1671 N N . MET A 1 219 ? 11.113 13.423 -17.606 1.00 95.62 219 MET A N 1
ATOM 1672 C CA . MET A 1 219 ? 11.667 13.945 -16.353 1.00 95.62 219 MET A CA 1
ATOM 1673 C C . MET A 1 219 ? 11.079 13.219 -15.137 1.00 95.62 219 MET A C 1
ATOM 1675 O O . MET A 1 219 ? 11.819 12.878 -14.213 1.00 95.62 219 MET A O 1
ATOM 1679 N N . SER A 1 220 ? 9.775 12.930 -15.155 1.00 95.81 220 SER A N 1
ATOM 1680 C CA . SER A 1 220 ? 9.101 12.185 -14.085 1.00 95.81 220 SER A CA 1
ATOM 1681 C C . SER A 1 220 ? 9.639 10.756 -13.968 1.00 95.81 220 SER A C 1
ATOM 1683 O O . SER A 1 220 ? 9.991 10.314 -12.873 1.00 95.81 220 SER A O 1
ATOM 1685 N N . VAL A 1 221 ? 9.794 10.048 -15.093 1.00 96.19 221 VAL A N 1
ATOM 1686 C CA . VAL A 1 221 ? 10.397 8.703 -15.114 1.00 96.19 221 VAL A CA 1
ATOM 1687 C C . VAL A 1 221 ? 11.867 8.742 -14.683 1.00 96.19 221 VAL A C 1
ATOM 1689 O O . VAL A 1 221 ? 12.304 7.899 -13.900 1.00 96.19 221 VAL A O 1
ATOM 1692 N N . ALA A 1 222 ? 12.633 9.740 -15.128 1.00 95.75 222 ALA A N 1
ATOM 1693 C CA . ALA A 1 222 ? 14.034 9.906 -14.749 1.00 95.75 222 ALA A CA 1
ATOM 1694 C C . ALA A 1 222 ? 14.194 10.130 -13.236 1.00 95.75 222 ALA A C 1
ATOM 1696 O O . ALA A 1 222 ? 15.116 9.587 -12.631 1.00 95.75 222 ALA A O 1
ATOM 1697 N N . ALA A 1 223 ? 13.290 10.883 -12.605 1.00 94.44 223 ALA A N 1
ATOM 1698 C CA . ALA A 1 223 ? 13.289 11.075 -11.156 1.00 94.44 223 ALA A CA 1
ATOM 1699 C C . ALA A 1 223 ? 12.977 9.779 -10.386 1.00 94.44 223 ALA A C 1
ATOM 1701 O O . ALA A 1 223 ? 13.547 9.562 -9.318 1.00 94.44 223 ALA A O 1
ATOM 1702 N N . MET A 1 224 ? 12.126 8.901 -10.934 1.00 94.06 224 MET A N 1
ATOM 1703 C CA . MET A 1 224 ? 11.839 7.583 -10.347 1.00 94.06 224 MET A CA 1
ATOM 1704 C C . MET A 1 224 ? 13.032 6.622 -10.457 1.00 94.06 224 MET A C 1
ATOM 1706 O O . MET A 1 224 ? 13.312 5.889 -9.512 1.00 94.06 224 MET A O 1
ATOM 1710 N N . LEU A 1 225 ? 13.732 6.613 -11.599 1.00 93.00 225 LEU A N 1
ATOM 1711 C CA . LEU A 1 225 ? 14.868 5.712 -11.851 1.00 93.00 225 LEU A CA 1
ATOM 1712 C C . LEU A 1 225 ? 16.168 6.179 -11.188 1.00 93.00 225 LEU A C 1
ATOM 1714 O O . LEU A 1 225 ? 16.954 5.360 -10.717 1.00 93.00 225 LEU A O 1
ATOM 1718 N N . TYR A 1 226 ? 16.390 7.491 -11.152 1.00 94.00 226 TYR A N 1
ATOM 1719 C CA . TYR A 1 226 ? 17.569 8.123 -10.570 1.00 94.00 226 TYR A CA 1
ATOM 1720 C C . TYR A 1 226 ? 17.114 9.043 -9.433 1.00 94.00 226 TYR A C 1
ATOM 1722 O O . TYR A 1 226 ? 17.074 10.258 -9.634 1.00 94.00 226 TYR A O 1
ATOM 1730 N N . PRO A 1 227 ? 16.698 8.507 -8.271 1.00 93.94 227 PRO A N 1
ATOM 1731 C CA . PRO A 1 227 ? 16.193 9.314 -7.163 1.00 93.94 227 PRO A CA 1
ATOM 1732 C C . PRO A 1 227 ? 17.274 10.248 -6.609 1.00 93.94 227 PRO A C 1
ATOM 1734 O O . PRO A 1 227 ? 18.471 9.990 -6.746 1.00 93.94 227 PRO A O 1
ATOM 1737 N N . ASP A 1 228 ? 16.850 11.349 -5.985 1.00 89.50 228 ASP A N 1
ATOM 1738 C CA . ASP A 1 228 ? 17.788 12.272 -5.345 1.00 89.50 228 ASP A CA 1
ATOM 1739 C C . ASP A 1 228 ? 18.544 11.554 -4.217 1.00 89.50 228 ASP A C 1
ATOM 1741 O O . ASP A 1 228 ? 17.946 10.947 -3.327 1.00 89.50 228 ASP A O 1
ATOM 1745 N N . GLY A 1 229 ? 19.875 11.604 -4.286 1.00 82.94 229 GLY A N 1
ATOM 1746 C CA . GLY A 1 229 ? 20.772 11.050 -3.275 1.00 82.94 229 GLY A CA 1
ATOM 1747 C C . GLY A 1 229 ? 21.254 12.104 -2.278 1.00 82.94 229 GLY A C 1
ATOM 1748 O O . GLY A 1 229 ? 20.681 13.186 -2.141 1.00 82.94 229 GLY A O 1
ATOM 1749 N N . SER A 1 230 ? 22.361 11.804 -1.598 1.00 86.69 230 SER A N 1
ATOM 1750 C CA . SER A 1 230 ? 23.059 12.792 -0.769 1.00 86.69 230 SER A CA 1
ATOM 1751 C C . SER A 1 230 ? 23.605 13.954 -1.611 1.00 86.69 230 SER A C 1
ATOM 1753 O O . SER A 1 230 ? 23.754 13.843 -2.830 1.00 86.69 230 SER A O 1
ATOM 1755 N N . ASP A 1 231 ? 23.970 15.064 -0.963 1.00 84.94 231 ASP A N 1
ATOM 1756 C CA . ASP A 1 231 ? 24.503 16.249 -1.651 1.00 84.94 231 ASP A CA 1
ATOM 1757 C C . ASP A 1 231 ? 25.704 15.936 -2.557 1.00 84.94 231 ASP A C 1
ATOM 1759 O O . ASP A 1 231 ? 25.792 16.455 -3.668 1.00 84.94 231 ASP A O 1
ATOM 1763 N N . ALA A 1 232 ? 26.575 15.014 -2.136 1.00 83.38 232 ALA A N 1
ATOM 1764 C CA . ALA A 1 232 ? 27.730 14.571 -2.916 1.00 83.38 232 ALA A CA 1
ATOM 1765 C C . ALA A 1 232 ? 27.354 13.845 -4.225 1.00 83.38 232 ALA A C 1
ATOM 1767 O O . ALA A 1 232 ? 28.145 13.812 -5.167 1.00 83.38 232 ALA A O 1
ATOM 1768 N N . GLN A 1 233 ? 26.154 13.263 -4.307 1.00 88.62 233 GLN A N 1
ATOM 1769 C CA . GLN A 1 233 ? 25.671 12.537 -5.485 1.00 88.62 233 GLN A CA 1
ATOM 1770 C C . GLN A 1 233 ? 24.838 13.406 -6.433 1.00 88.62 233 GLN A C 1
ATOM 1772 O O . GLN A 1 233 ? 24.628 13.007 -7.578 1.00 88.62 233 GLN A O 1
ATOM 1777 N N . LYS A 1 234 ? 24.399 14.601 -6.009 1.00 90.25 234 LYS A N 1
ATOM 1778 C CA . LYS A 1 234 ? 23.496 15.466 -6.792 1.00 90.25 234 LYS A CA 1
ATOM 1779 C C . LYS A 1 234 ? 24.002 15.754 -8.203 1.00 90.25 234 LYS A C 1
ATOM 1781 O O . LYS A 1 234 ? 23.225 15.674 -9.153 1.00 90.25 234 LYS A O 1
ATOM 1786 N N . PHE A 1 235 ? 25.296 16.051 -8.352 1.00 91.69 235 PHE A N 1
ATOM 1787 C CA . PHE A 1 235 ? 25.895 16.286 -9.669 1.00 91.69 235 PHE A CA 1
ATOM 1788 C C . PHE A 1 235 ? 25.746 15.060 -10.579 1.00 91.69 235 PHE A C 1
ATOM 1790 O O . PHE A 1 235 ? 25.245 15.179 -11.694 1.00 91.69 235 PHE A O 1
ATOM 1797 N N . TRP A 1 236 ? 26.111 13.875 -10.085 1.00 92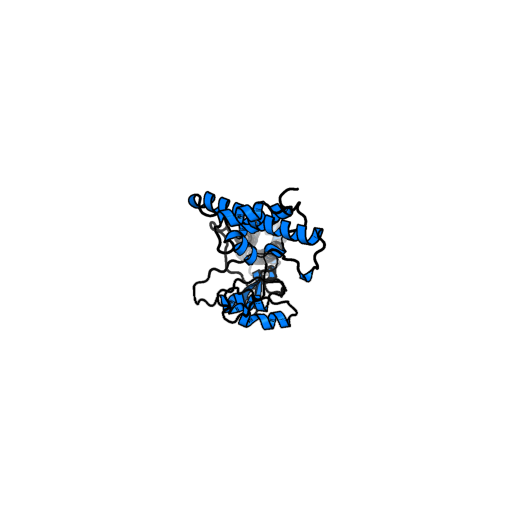.94 236 TRP A N 1
ATOM 1798 C CA . TRP A 1 236 ? 26.060 12.628 -10.850 1.00 92.94 236 TRP A CA 1
ATOM 1799 C C . TRP A 1 236 ? 24.633 12.201 -11.190 1.00 92.94 236 TRP A C 1
ATOM 1801 O O . TRP A 1 236 ? 24.373 11.809 -12.325 1.00 92.94 236 TRP A O 1
ATOM 1811 N N . VAL A 1 237 ? 23.696 12.342 -10.249 1.00 94.88 237 VAL A N 1
ATOM 1812 C CA . VAL A 1 237 ? 22.268 12.085 -10.488 1.00 94.88 237 VAL A CA 1
ATOM 1813 C C . VAL A 1 237 ? 21.731 13.021 -11.572 1.00 94.88 237 VAL A C 1
ATOM 1815 O O . VAL A 1 237 ? 21.045 12.570 -12.487 1.00 94.88 237 VAL A O 1
ATOM 1818 N N . SER A 1 238 ? 22.093 14.306 -11.530 1.00 93.88 238 SER A N 1
ATOM 1819 C CA . SER A 1 238 ? 21.707 15.277 -12.560 1.00 93.88 238 SER A CA 1
ATOM 1820 C C . SER A 1 238 ? 22.258 14.905 -13.943 1.00 93.88 238 SER A C 1
ATOM 1822 O O . SER A 1 238 ? 21.505 14.869 -14.916 1.00 93.88 238 SER A O 1
ATOM 1824 N N . GLN A 1 239 ? 23.540 14.527 -14.042 1.00 95.31 239 GLN A N 1
ATOM 1825 C CA . GLN A 1 239 ? 24.122 14.076 -15.313 1.00 95.31 239 GLN A CA 1
ATOM 1826 C C . GLN A 1 239 ? 23.469 12.786 -15.833 1.00 95.31 239 GLN A C 1
ATOM 1828 O O . GLN A 1 239 ? 23.200 12.681 -17.028 1.00 95.31 239 GLN A O 1
ATOM 1833 N N . ALA A 1 240 ? 23.157 11.829 -14.953 1.00 94.94 240 ALA A N 1
ATOM 1834 C CA . ALA A 1 240 ? 22.462 10.598 -15.326 1.00 94.94 240 ALA A CA 1
ATOM 1835 C C . ALA A 1 240 ? 21.052 10.879 -15.868 1.00 94.94 240 ALA A C 1
ATOM 1837 O O . ALA A 1 240 ? 20.680 10.342 -16.911 1.00 94.94 240 ALA A O 1
ATOM 1838 N N . ARG A 1 241 ? 20.296 11.776 -15.218 1.00 96.50 241 ARG A N 1
ATOM 1839 C CA . ARG A 1 241 ? 18.984 12.225 -15.706 1.00 96.50 241 ARG A CA 1
ATOM 1840 C C . ARG A 1 241 ? 19.104 12.917 -17.066 1.00 96.50 241 ARG A C 1
ATOM 1842 O O . ARG A 1 241 ? 18.343 12.583 -17.966 1.00 96.50 241 ARG A O 1
ATOM 1849 N N . ASN A 1 242 ? 20.082 13.804 -17.258 1.00 96.00 242 ASN A N 1
ATOM 1850 C CA . ASN A 1 242 ? 20.310 14.470 -18.547 1.00 96.00 242 ASN A CA 1
ATOM 1851 C C . ASN A 1 242 ? 20.642 13.473 -19.667 1.00 96.00 242 ASN A C 1
ATOM 1853 O O . ASN A 1 242 ? 20.087 13.568 -20.761 1.00 96.00 242 ASN A O 1
ATOM 1857 N N . ALA A 1 243 ? 21.508 12.495 -19.392 1.00 95.62 243 ALA A N 1
ATOM 1858 C CA . ALA A 1 243 ? 21.844 11.444 -20.348 1.00 95.62 243 ALA A CA 1
ATOM 1859 C C . ALA A 1 243 ? 20.617 10.584 -20.691 1.00 95.62 243 ALA A C 1
ATOM 1861 O O . ALA A 1 243 ? 20.325 10.367 -21.867 1.00 95.62 243 ALA A O 1
ATOM 1862 N N . PHE A 1 244 ? 19.856 10.152 -19.679 1.00 97.38 244 PHE A N 1
ATOM 1863 C CA . PHE A 1 244 ? 18.601 9.423 -19.865 1.00 97.38 244 PHE A CA 1
ATOM 1864 C C . PHE A 1 244 ? 17.623 10.199 -20.752 1.00 97.38 244 PHE A C 1
ATOM 1866 O O . PHE A 1 244 ? 17.092 9.637 -21.711 1.00 97.38 244 PHE A O 1
ATOM 1873 N N . MET A 1 245 ? 17.422 11.489 -20.469 1.00 96.44 245 MET A N 1
ATOM 1874 C CA . MET A 1 245 ? 16.557 12.369 -21.254 1.00 96.44 245 MET A CA 1
ATOM 1875 C C . MET A 1 245 ? 17.011 12.433 -22.712 1.00 96.44 245 MET A C 1
ATOM 1877 O O . MET A 1 245 ? 16.211 12.169 -23.604 1.00 96.44 245 MET A O 1
ATOM 1881 N N . ALA A 1 246 ? 18.290 12.730 -22.956 1.00 95.56 246 ALA A N 1
ATOM 1882 C CA . ALA A 1 246 ? 18.832 12.895 -24.302 1.00 95.56 246 ALA A CA 1
ATOM 1883 C C . ALA A 1 246 ? 18.662 11.629 -25.155 1.00 95.56 246 ALA A C 1
ATOM 1885 O O . ALA A 1 246 ? 18.144 11.686 -26.271 1.00 95.56 246 ALA A O 1
ATOM 1886 N N . PHE A 1 247 ? 19.049 10.470 -24.621 1.00 96.56 247 PHE A N 1
ATOM 1887 C CA . PHE A 1 247 ? 18.939 9.211 -25.353 1.00 96.56 247 PHE A CA 1
ATOM 1888 C C . PHE A 1 247 ? 17.491 8.750 -25.527 1.00 96.56 247 PHE A C 1
ATOM 1890 O O . PHE A 1 247 ? 17.150 8.169 -26.556 1.00 96.56 247 PHE A O 1
ATOM 1897 N N . THR A 1 248 ? 16.623 8.998 -24.545 1.00 96.75 248 THR A N 1
ATOM 1898 C CA . THR A 1 248 ? 15.222 8.581 -24.650 1.00 96.75 248 THR A CA 1
ATOM 1899 C C . THR A 1 248 ? 14.453 9.474 -25.622 1.00 96.75 248 THR A C 1
ATOM 1901 O O . THR A 1 248 ? 13.704 8.951 -26.442 1.00 96.75 248 THR A O 1
ATOM 1904 N N . LEU A 1 249 ? 14.691 10.791 -25.611 1.00 95.00 249 LEU A N 1
ATOM 1905 C CA . LEU A 1 249 ? 14.145 11.712 -26.614 1.00 95.00 249 LEU A CA 1
ATOM 1906 C C . LEU A 1 249 ? 14.582 11.316 -28.023 1.00 95.00 249 LEU A C 1
ATOM 1908 O O . LEU A 1 249 ? 13.729 11.163 -28.885 1.00 95.00 249 LEU A O 1
ATOM 1912 N N . TYR A 1 250 ? 15.868 11.011 -28.221 1.00 95.31 250 TYR A N 1
ATOM 1913 C CA . TYR A 1 250 ? 16.369 10.498 -29.498 1.00 95.31 250 TYR A CA 1
ATOM 1914 C C . TYR A 1 250 ? 15.577 9.279 -30.003 1.00 95.31 250 TYR A C 1
ATOM 1916 O O . TYR A 1 250 ? 15.236 9.195 -31.184 1.00 95.31 250 TYR A O 1
ATOM 1924 N N . LEU A 1 251 ? 15.274 8.322 -29.118 1.00 95.88 251 LEU A N 1
ATOM 1925 C CA . LEU A 1 251 ? 14.493 7.134 -29.472 1.00 95.88 251 LEU A CA 1
ATOM 1926 C C . LEU A 1 251 ? 13.048 7.481 -29.849 1.00 95.88 251 LEU A C 1
ATOM 1928 O O . LEU A 1 251 ? 12.518 6.906 -30.799 1.00 95.88 251 LEU A O 1
ATOM 1932 N N . PHE A 1 252 ? 12.416 8.410 -29.131 1.00 95.44 252 PHE A N 1
ATOM 1933 C CA . PHE A 1 252 ? 11.072 8.876 -29.467 1.00 95.44 252 PHE A CA 1
ATOM 1934 C C . PHE A 1 252 ? 11.046 9.675 -30.775 1.00 95.44 252 PHE A C 1
ATOM 1936 O O . PHE A 1 252 ? 10.161 9.446 -31.591 1.00 95.44 252 PHE A O 1
ATOM 1943 N N . ASP A 1 253 ? 12.037 10.523 -31.038 1.00 93.69 253 ASP A N 1
ATOM 1944 C CA . ASP A 1 253 ? 12.144 11.258 -32.303 1.00 93.69 253 ASP A CA 1
ATOM 1945 C C . ASP A 1 253 ? 12.379 10.301 -33.480 1.00 93.69 253 ASP A C 1
ATOM 1947 O O . ASP A 1 253 ? 11.820 10.474 -34.564 1.00 93.69 253 ASP A O 1
ATOM 1951 N N . SER A 1 254 ? 13.141 9.226 -33.252 1.00 94.00 254 SER A N 1
ATOM 1952 C CA . SER A 1 254 ? 13.302 8.146 -34.226 1.00 94.00 254 SER A CA 1
ATOM 1953 C C . SER A 1 254 ? 11.997 7.385 -34.483 1.00 94.00 254 SER A C 1
ATOM 1955 O O . SER A 1 254 ? 11.752 6.973 -35.620 1.00 94.00 254 SER A O 1
ATOM 1957 N N . LEU A 1 255 ? 11.161 7.175 -33.460 1.00 94.94 255 LEU A N 1
ATOM 1958 C CA . LEU A 1 255 ? 9.824 6.598 -33.629 1.00 94.94 255 LEU A CA 1
ATOM 1959 C C . LEU A 1 255 ? 8.918 7.556 -34.416 1.00 94.94 255 LEU A C 1
ATOM 1961 O O . LEU A 1 255 ? 8.258 7.130 -35.363 1.00 94.94 255 LEU A O 1
ATOM 1965 N N . ASP A 1 256 ? 8.924 8.843 -34.080 1.00 93.56 256 ASP A N 1
ATOM 1966 C CA . ASP A 1 256 ? 8.130 9.859 -34.772 1.00 93.56 256 ASP A CA 1
ATOM 1967 C C . ASP A 1 256 ? 8.516 9.968 -36.251 1.00 93.56 256 ASP A C 1
ATOM 1969 O O . ASP A 1 256 ? 7.641 10.107 -37.104 1.00 93.56 256 ASP A O 1
ATOM 1973 N N . ASP A 1 257 ? 9.805 9.867 -36.588 1.00 93.56 257 ASP A N 1
ATOM 1974 C CA . ASP A 1 257 ? 10.274 9.825 -37.978 1.00 93.56 257 ASP A CA 1
ATOM 1975 C C . ASP A 1 257 ? 9.759 8.582 -38.724 1.00 93.56 257 ASP A C 1
ATOM 1977 O O . ASP A 1 257 ? 9.241 8.713 -39.834 1.00 93.56 257 ASP A O 1
ATOM 1981 N N . GLN A 1 258 ? 9.792 7.394 -38.104 1.00 93.75 258 GLN A N 1
ATOM 1982 C CA . GLN A 1 258 ? 9.209 6.173 -38.689 1.00 93.75 258 GLN A CA 1
ATOM 1983 C C . GLN A 1 258 ? 7.707 6.339 -38.966 1.00 93.75 258 GLN A C 1
ATOM 1985 O O . GLN A 1 258 ? 7.216 5.937 -40.026 1.00 93.75 258 GLN A O 1
ATOM 1990 N N . ILE A 1 259 ? 6.981 6.974 -38.041 1.00 93.38 259 ILE A N 1
ATOM 1991 C CA . ILE A 1 259 ? 5.553 7.272 -38.188 1.00 93.38 259 ILE A CA 1
ATOM 1992 C C . ILE A 1 259 ? 5.331 8.283 -39.323 1.00 93.38 259 ILE A C 1
ATOM 1994 O O . ILE A 1 259 ? 4.504 8.042 -40.205 1.00 93.38 259 ILE A O 1
ATOM 1998 N N . LYS A 1 260 ? 6.094 9.385 -39.356 1.00 93.12 260 LYS A N 1
ATOM 1999 C CA . LYS A 1 260 ? 6.019 10.428 -40.398 1.00 93.12 260 LYS A CA 1
ATOM 2000 C C . LYS A 1 260 ? 6.307 9.866 -41.792 1.00 93.12 260 LYS A C 1
ATOM 2002 O O . LYS A 1 260 ? 5.609 10.206 -42.746 1.00 93.12 260 LYS A O 1
ATOM 2007 N N . ARG A 1 261 ? 7.286 8.963 -41.906 1.00 94.00 261 ARG A N 1
ATOM 2008 C CA . ARG A 1 261 ? 7.649 8.248 -43.143 1.00 94.00 261 ARG A CA 1
ATOM 2009 C C . ARG A 1 261 ? 6.694 7.096 -43.490 1.00 94.00 261 ARG A C 1
ATOM 2011 O O . ARG A 1 261 ? 6.900 6.430 -44.499 1.00 94.00 261 ARG A O 1
ATOM 2018 N N . LYS A 1 262 ? 5.634 6.882 -42.699 1.00 94.38 262 LYS A N 1
ATOM 2019 C CA . LYS A 1 262 ? 4.587 5.867 -42.911 1.00 94.38 262 LYS A CA 1
ATOM 2020 C C . LYS A 1 262 ? 5.124 4.433 -42.968 1.00 94.38 262 LYS A C 1
ATOM 2022 O O . LYS A 1 262 ? 4.627 3.614 -43.740 1.00 94.38 262 LYS A O 1
ATOM 2027 N N . HIS A 1 263 ? 6.117 4.116 -42.136 1.00 93.62 263 HIS A N 1
ATOM 2028 C CA . HIS A 1 263 ? 6.557 2.732 -41.963 1.00 93.62 263 HIS A CA 1
ATOM 2029 C C . HIS A 1 263 ? 5.390 1.854 -41.469 1.00 93.62 263 HIS A C 1
ATOM 2031 O O . HIS A 1 263 ? 4.564 2.338 -40.681 1.00 93.62 263 HIS A O 1
ATOM 2037 N N . PRO A 1 264 ? 5.316 0.569 -41.871 1.00 94.88 264 PRO A N 1
ATOM 2038 C CA . PRO A 1 264 ? 4.316 -0.359 -41.348 1.00 94.88 264 PRO A CA 1
ATOM 2039 C C . PRO A 1 264 ? 4.373 -0.431 -39.818 1.00 94.88 264 PRO A C 1
ATOM 2041 O O . PRO A 1 264 ? 5.463 -0.511 -39.247 1.00 94.88 264 PRO A O 1
ATOM 2044 N N . LYS A 1 265 ? 3.212 -0.439 -39.150 1.00 91.06 265 LYS A N 1
ATOM 2045 C CA . LYS A 1 265 ? 3.117 -0.424 -37.674 1.00 91.06 265 LYS A CA 1
ATOM 2046 C C . LYS A 1 265 ? 3.900 -1.549 -37.001 1.00 91.06 265 LYS A C 1
ATOM 2048 O O . LYS A 1 265 ? 4.470 -1.352 -35.938 1.00 91.06 265 LYS A O 1
ATOM 2053 N N . GLU A 1 266 ? 3.959 -2.710 -37.642 1.00 93.25 266 GLU A N 1
ATOM 2054 C CA . GLU A 1 266 ? 4.686 -3.894 -37.166 1.00 93.25 266 GLU A CA 1
ATOM 2055 C C . GLU A 1 266 ? 6.202 -3.666 -37.062 1.00 93.25 266 GLU A C 1
ATOM 2057 O O . GLU A 1 266 ? 6.882 -4.337 -36.292 1.00 93.25 266 GLU A O 1
ATOM 2062 N N . THR A 1 267 ? 6.730 -2.713 -37.834 1.00 93.12 267 THR A N 1
ATOM 2063 C CA . THR A 1 267 ? 8.159 -2.370 -37.863 1.00 93.12 267 THR A CA 1
ATOM 2064 C C . THR A 1 267 ? 8.519 -1.239 -36.905 1.00 93.12 267 THR A C 1
ATOM 2066 O O . THR A 1 267 ? 9.696 -0.905 -36.776 1.00 93.12 267 THR A O 1
ATOM 2069 N N . TRP A 1 268 ? 7.527 -0.641 -36.236 1.00 93.38 268 TRP A N 1
ATOM 2070 C CA . TRP A 1 268 ? 7.760 0.478 -35.337 1.00 93.38 268 TRP A CA 1
ATOM 2071 C C . TRP A 1 268 ? 8.602 0.049 -34.145 1.00 93.38 268 TRP A C 1
ATOM 2073 O O . TRP A 1 268 ? 8.254 -0.843 -33.370 1.00 93.38 268 TRP A O 1
ATOM 2083 N N . MET A 1 269 ? 9.703 0.760 -33.961 1.00 92.56 269 MET A N 1
ATOM 2084 C CA . MET A 1 269 ? 10.590 0.572 -32.828 1.00 92.56 269 MET A CA 1
ATOM 2085 C C . MET A 1 269 ? 10.155 1.445 -31.651 1.00 92.56 269 MET A C 1
ATOM 2087 O O . MET A 1 269 ? 10.714 2.518 -31.425 1.00 92.56 269 MET A O 1
ATOM 2091 N N . PHE A 1 270 ? 9.149 0.993 -30.897 1.00 95.44 270 PHE A N 1
ATOM 2092 C CA . PHE A 1 270 ? 8.725 1.707 -29.692 1.00 95.44 270 PHE A CA 1
ATOM 2093 C C . PHE A 1 270 ? 9.858 1.736 -28.643 1.00 95.44 270 PHE A C 1
ATOM 2095 O O . PHE A 1 270 ? 10.424 0.677 -28.345 1.00 95.44 270 PHE A O 1
ATOM 2102 N N . PRO A 1 271 ? 10.188 2.901 -28.050 1.00 96.94 271 PRO A N 1
ATOM 2103 C CA . PRO A 1 271 ? 11.274 3.017 -27.081 1.00 96.94 271 PRO A CA 1
ATOM 2104 C C . PRO A 1 271 ? 11.132 2.063 -25.888 1.00 96.94 271 PRO A C 1
ATOM 2106 O O . PRO A 1 271 ? 10.079 1.946 -25.262 1.00 96.94 271 PRO A O 1
ATOM 2109 N N . THR A 1 272 ? 12.230 1.398 -25.529 1.00 96.19 272 THR A N 1
ATOM 2110 C CA . THR A 1 272 ? 12.335 0.538 -24.338 1.00 96.19 272 THR A CA 1
ATOM 2111 C C . THR A 1 272 ? 13.635 0.833 -23.597 1.00 96.19 272 THR A C 1
ATOM 2113 O O . THR A 1 272 ? 14.599 1.308 -24.199 1.00 96.19 272 THR A O 1
ATOM 2116 N N . LEU A 1 273 ? 13.718 0.472 -22.312 1.00 94.62 273 LEU A N 1
ATOM 2117 C CA . LEU A 1 273 ? 14.977 0.578 -21.560 1.00 94.62 273 LEU A CA 1
ATOM 2118 C C . LEU A 1 273 ? 16.118 -0.244 -22.188 1.00 94.62 273 LEU A C 1
ATOM 2120 O O . LEU A 1 273 ? 17.272 0.170 -22.151 1.00 94.62 273 LEU A O 1
ATOM 2124 N N . GLY A 1 274 ? 15.808 -1.377 -22.829 1.00 94.25 274 GLY A N 1
ATOM 2125 C CA . GLY A 1 274 ? 16.808 -2.162 -23.557 1.00 94.25 274 GLY A CA 1
ATOM 2126 C C . GLY A 1 274 ? 17.354 -1.441 -24.796 1.00 94.25 274 GLY A C 1
ATOM 2127 O O . GLY A 1 274 ? 18.536 -1.565 -25.111 1.00 94.25 274 GLY A O 1
ATOM 2128 N N . MET A 1 275 ? 16.520 -0.665 -25.494 1.00 95.75 275 MET A N 1
ATOM 2129 C CA . MET A 1 275 ? 16.967 0.183 -26.607 1.00 95.75 275 MET A CA 1
ATOM 2130 C C . MET A 1 275 ? 17.774 1.375 -26.114 1.00 95.75 275 MET A C 1
ATOM 2132 O O . MET A 1 275 ? 18.805 1.679 -26.703 1.00 95.75 275 MET A O 1
ATOM 2136 N N . LEU A 1 276 ? 17.342 1.995 -25.015 1.00 96.00 276 LEU A N 1
ATOM 2137 C CA . LEU A 1 276 ? 18.086 3.054 -24.343 1.00 96.00 276 LEU A CA 1
ATOM 2138 C C . LEU A 1 276 ? 19.496 2.582 -23.979 1.00 96.00 276 LEU A C 1
ATOM 2140 O O . LEU A 1 276 ? 20.466 3.251 -24.325 1.00 96.00 276 LEU A O 1
ATOM 2144 N N . TYR A 1 277 ? 19.615 1.401 -23.364 1.00 94.31 277 TYR A N 1
ATOM 2145 C CA . TYR A 1 277 ? 20.908 0.798 -23.052 1.00 94.31 277 TYR A CA 1
ATOM 2146 C C . TYR A 1 277 ? 21.776 0.656 -24.309 1.00 94.31 277 TYR A C 1
ATOM 2148 O O . TYR A 1 277 ? 22.867 1.215 -24.349 1.00 94.31 277 TYR A O 1
ATOM 2156 N N . ARG A 1 278 ? 21.261 0.030 -25.379 1.00 93.50 278 ARG A N 1
ATOM 2157 C CA . ARG A 1 278 ? 21.994 -0.119 -26.653 1.00 93.50 278 ARG A CA 1
ATOM 2158 C C . ARG A 1 278 ? 22.429 1.219 -27.257 1.00 93.50 278 ARG A C 1
ATOM 2160 O O . ARG A 1 278 ? 23.566 1.348 -27.693 1.00 93.50 278 ARG A O 1
ATOM 2167 N N . VAL A 1 279 ? 21.554 2.225 -27.252 1.00 94.38 279 VAL A N 1
ATOM 2168 C CA . VAL A 1 279 ? 21.890 3.568 -27.748 1.00 94.38 279 VAL A CA 1
ATOM 2169 C C . VAL A 1 279 ? 22.966 4.226 -26.887 1.00 94.38 279 VAL A C 1
ATOM 2171 O O . VAL A 1 279 ? 23.857 4.868 -27.427 1.00 94.38 279 VAL A O 1
ATOM 2174 N N . SER A 1 280 ? 22.926 4.050 -25.570 1.00 94.12 280 SER A N 1
ATOM 2175 C CA . SER A 1 280 ? 23.911 4.651 -24.667 1.00 94.12 280 SER A CA 1
ATOM 2176 C C . SER A 1 280 ? 25.266 3.930 -24.660 1.00 94.12 280 SER A C 1
ATOM 2178 O O . SER A 1 280 ? 26.293 4.566 -24.441 1.00 94.12 280 SER A O 1
ATOM 2180 N N . SER A 1 281 ? 25.282 2.615 -24.900 1.00 93.19 281 SER A N 1
ATOM 2181 C CA . SER A 1 281 ? 26.483 1.772 -24.821 1.00 93.19 281 SER A CA 1
ATOM 2182 C C . SER A 1 281 ? 27.231 1.630 -26.147 1.00 93.19 281 SER A C 1
ATOM 2184 O O . SER A 1 281 ? 28.386 1.212 -26.144 1.00 93.19 281 SER A O 1
ATOM 2186 N N . GLY A 1 282 ? 26.606 1.999 -27.267 1.00 91.56 282 GLY A N 1
ATOM 2187 C CA . GLY A 1 282 ? 27.199 1.880 -28.595 1.00 91.56 282 GLY A CA 1
ATOM 2188 C C . GLY A 1 282 ? 26.971 0.520 -29.254 1.00 91.56 282 GLY A C 1
ATOM 2189 O O . GLY A 1 282 ? 26.303 -0.365 -28.724 1.00 91.56 282 GLY A O 1
ATOM 2190 N N . ASP A 1 283 ? 27.538 0.368 -30.447 1.00 89.31 283 ASP A N 1
ATOM 2191 C CA . ASP A 1 283 ? 27.442 -0.822 -31.304 1.00 89.31 283 ASP A CA 1
ATOM 2192 C C . ASP A 1 283 ? 28.708 -1.703 -31.258 1.00 89.31 283 ASP A C 1
ATOM 2194 O O . ASP A 1 283 ? 28.898 -2.572 -32.106 1.00 89.31 283 ASP A O 1
ATOM 2198 N N . GLY A 1 284 ? 29.586 -1.469 -30.275 1.00 89.56 284 GLY A N 1
ATOM 2199 C CA . GLY A 1 284 ? 30.905 -2.099 -30.162 1.00 89.56 284 GLY A CA 1
ATOM 2200 C C . GLY A 1 284 ? 32.027 -1.347 -30.889 1.00 89.56 284 GLY A C 1
ATOM 2201 O O . GLY A 1 284 ? 33.191 -1.713 -30.734 1.00 89.56 284 GLY A O 1
ATOM 2202 N N . SER A 1 285 ? 31.710 -0.291 -31.650 1.00 91.81 285 SER A N 1
ATOM 2203 C CA . SER A 1 285 ? 32.706 0.637 -32.200 1.00 91.81 285 SER A CA 1
ATOM 2204 C C . SER A 1 285 ? 33.082 1.749 -31.208 1.00 91.81 285 SER A C 1
ATOM 2206 O O . SER A 1 285 ? 32.600 1.784 -30.074 1.00 91.81 285 SER A O 1
ATOM 2208 N N . ASP A 1 286 ? 33.962 2.667 -31.627 1.00 94.06 286 ASP A N 1
ATOM 2209 C CA . ASP A 1 286 ? 34.294 3.856 -30.836 1.00 94.06 286 ASP A CA 1
ATOM 2210 C C . ASP A 1 286 ? 33.027 4.656 -30.487 1.00 94.06 286 ASP A C 1
ATOM 2212 O O . ASP A 1 286 ? 32.325 5.157 -31.371 1.00 94.06 286 ASP A O 1
ATOM 2216 N N . LEU A 1 287 ? 32.759 4.808 -29.186 1.00 93.19 287 LEU A N 1
ATOM 2217 C CA . LEU A 1 287 ? 31.523 5.409 -28.685 1.00 93.19 287 LEU A CA 1
ATOM 2218 C C . LEU A 1 287 ? 31.351 6.854 -29.167 1.00 93.19 287 LEU A C 1
ATOM 2220 O O . LEU A 1 287 ? 30.244 7.265 -29.514 1.00 93.19 287 LEU A O 1
ATOM 2224 N N . LYS A 1 288 ? 32.438 7.632 -29.240 1.00 94.06 288 LYS A N 1
ATOM 2225 C CA . LYS A 1 288 ? 32.382 9.021 -29.713 1.00 94.06 288 LYS A CA 1
ATOM 2226 C C . LYS A 1 288 ? 31.986 9.079 -31.188 1.00 94.06 288 LYS A C 1
ATOM 2228 O O . LYS A 1 288 ? 31.115 9.867 -31.559 1.00 94.06 288 LYS A O 1
ATOM 2233 N N . GLY A 1 289 ? 32.605 8.248 -32.023 1.00 95.19 289 GLY A N 1
ATOM 2234 C CA . GLY A 1 289 ? 32.263 8.097 -33.433 1.00 95.19 289 GLY A CA 1
ATOM 2235 C C . GLY A 1 289 ? 30.823 7.630 -33.632 1.00 95.19 289 GLY A C 1
ATOM 2236 O O . GLY A 1 289 ? 30.105 8.199 -34.454 1.00 95.19 289 GLY A O 1
ATOM 2237 N N . TYR A 1 290 ? 30.377 6.650 -32.849 1.00 95.25 290 TYR A N 1
ATOM 2238 C CA . TYR A 1 290 ? 29.005 6.152 -32.860 1.00 95.25 290 TYR A CA 1
ATOM 2239 C C . TYR A 1 290 ? 27.987 7.252 -32.515 1.00 95.25 290 TYR A C 1
ATOM 2241 O O . TYR A 1 290 ? 27.087 7.526 -33.309 1.00 95.25 290 TYR A O 1
ATOM 2249 N N . LEU A 1 291 ? 28.166 7.961 -31.396 1.00 93.81 291 LEU A N 1
ATOM 2250 C CA . LEU A 1 291 ? 27.265 9.045 -30.990 1.00 93.81 291 LEU A CA 1
ATOM 2251 C C . LEU A 1 291 ? 27.262 10.205 -31.997 1.00 93.81 291 LEU A C 1
ATOM 2253 O O . LEU A 1 291 ? 26.203 10.762 -32.283 1.00 93.81 291 LEU A O 1
ATOM 2257 N N . LYS A 1 292 ? 28.414 10.519 -32.607 1.00 93.88 292 LYS A N 1
ATOM 2258 C CA . LYS A 1 292 ? 28.505 11.512 -33.689 1.00 93.88 292 LYS A CA 1
ATOM 2259 C C . LYS A 1 292 ? 27.694 11.100 -34.922 1.00 93.88 292 LYS A C 1
ATOM 2261 O O . LYS A 1 292 ? 27.094 11.957 -35.562 1.00 93.88 292 LYS A O 1
ATOM 2266 N N . LYS A 1 293 ? 27.646 9.807 -35.261 1.00 93.19 293 LYS A N 1
ATOM 2267 C CA . LYS A 1 293 ? 26.772 9.309 -36.338 1.00 93.19 293 LYS A CA 1
ATOM 2268 C C . LYS A 1 293 ? 25.297 9.452 -35.964 1.00 93.19 293 LYS A C 1
ATOM 2270 O O . LYS A 1 293 ? 24.496 9.842 -36.809 1.00 93.19 293 LYS A O 1
ATOM 2275 N N . LEU A 1 294 ? 24.924 9.168 -34.711 1.00 93.38 294 LEU A N 1
ATOM 2276 C CA . LEU A 1 294 ? 23.538 9.343 -34.262 1.00 93.38 294 LEU A CA 1
ATOM 2277 C C . LEU A 1 294 ? 23.099 10.807 -34.329 1.00 93.38 294 LEU A C 1
ATOM 2279 O O . LEU A 1 294 ? 21.994 11.075 -34.793 1.00 93.38 294 LEU A O 1
ATOM 2283 N N . SER A 1 295 ? 23.961 11.750 -33.940 1.00 91.50 295 SER A N 1
ATOM 2284 C CA . SER A 1 295 ? 23.643 13.184 -33.974 1.00 91.50 295 SER A CA 1
ATOM 2285 C C . SER A 1 295 ? 23.493 13.751 -35.391 1.00 91.50 295 SER A C 1
ATOM 2287 O O . SER A 1 295 ? 23.041 14.876 -35.550 1.00 91.50 295 SER A O 1
ATOM 2289 N N . GLN A 1 296 ? 23.894 13.002 -36.422 1.00 92.88 296 GLN A N 1
ATOM 2290 C CA . GLN A 1 296 ? 23.780 13.390 -37.833 1.00 92.88 296 GLN A CA 1
ATOM 2291 C C . GLN A 1 296 ? 22.500 12.866 -38.502 1.00 92.88 296 GLN A C 1
ATOM 2293 O O . GLN A 1 296 ? 22.329 13.027 -39.710 1.00 92.88 296 GLN A O 1
ATOM 2298 N N . ARG A 1 297 ? 21.599 12.212 -37.756 1.00 91.69 297 ARG A N 1
ATOM 2299 C CA . ARG A 1 297 ? 20.320 11.746 -38.305 1.00 91.69 297 ARG A CA 1
ATOM 2300 C C . ARG A 1 297 ? 19.441 12.927 -38.712 1.00 91.69 297 ARG A C 1
ATOM 2302 O O . ARG A 1 297 ? 19.272 13.872 -37.950 1.00 91.69 297 ARG A O 1
ATOM 2309 N N . GLU A 1 298 ? 18.815 12.819 -39.882 1.00 87.25 298 GLU A N 1
ATOM 2310 C CA . GLU A 1 298 ? 17.982 13.881 -40.468 1.00 87.25 298 GLU A CA 1
ATOM 2311 C C . GLU A 1 298 ? 16.824 14.331 -39.566 1.00 87.25 298 GLU A C 1
ATOM 2313 O O . GLU A 1 298 ? 16.414 15.488 -39.627 1.00 87.25 298 GLU A O 1
ATOM 2318 N N . PHE A 1 299 ? 16.303 13.433 -38.725 1.00 88.62 299 PHE A N 1
ATOM 2319 C CA . PHE A 1 299 ? 15.174 13.724 -37.844 1.00 88.62 299 PHE A CA 1
ATOM 2320 C C . PHE A 1 299 ? 15.530 14.586 -36.622 1.00 88.62 299 PHE A C 1
ATOM 2322 O O . PHE A 1 299 ? 14.621 15.068 -35.960 1.00 88.62 299 PHE A O 1
ATOM 2329 N N . LEU A 1 300 ? 16.818 14.807 -36.325 1.00 83.31 300 LEU A N 1
ATOM 2330 C CA . LEU A 1 300 ? 17.274 15.597 -35.168 1.00 83.31 300 LEU A CA 1
ATOM 2331 C C . LEU A 1 300 ? 17.476 17.096 -35.456 1.00 83.31 300 LEU A C 1
ATOM 2333 O O . LEU A 1 300 ? 17.934 17.828 -34.583 1.00 83.31 300 LEU A O 1
ATOM 2337 N N . GLY A 1 301 ? 17.203 17.555 -36.679 1.00 61.44 301 GLY A N 1
ATOM 2338 C CA . GLY A 1 301 ? 17.608 18.883 -37.156 1.00 61.44 301 GLY A CA 1
ATOM 2339 C C . GLY A 1 301 ? 16.499 19.724 -37.784 1.00 61.44 301 GLY A C 1
ATOM 2340 O O . GLY A 1 301 ? 16.802 20.513 -38.679 1.00 61.44 301 GLY A O 1
ATOM 2341 N N . ARG A 1 302 ? 15.235 19.543 -37.386 1.00 48.25 302 ARG A N 1
ATOM 2342 C CA . ARG A 1 302 ? 14.107 20.356 -37.870 1.00 48.25 302 ARG A CA 1
ATOM 2343 C C . ARG A 1 302 ? 13.125 20.697 -36.766 1.00 48.25 302 ARG A C 1
ATOM 2345 O O . ARG A 1 302 ? 12.696 19.749 -36.077 1.00 48.25 302 ARG A O 1
#

Organism: NCBI:txid83224

InterPro domains:
  IPR003688 Type IV secretion system protein TraG/VirD4 [PF02534] (105-254)
  IPR027417 P-loop containing nucleoside triphosphate hydrolase [SSF52540] (84-301)
  IPR051539 Type IV secretion system coupling protein TraD/TraG/VirD4-like [PTHR37937] (11-300)

Secondary structure (DSSP, 8-state):
--HHHHHHHHHHHHHHHHHHHHHHHHHHHHHHHT------TTHHHHHHHGGGSGGGGGGHHHHHHHHHHHHHHHHHHHHHHHHHHHPPPPPPTT----PPPHHHHHHTTTTS--TTPEEEEEETTEEEEE-SS--------TTS-HIIIIIHHHHHH--S------TTSHHHHHHHHHHHHTT-------TT-TT-------GGGGS-SSHHHHHHHHHHHHHHHS----GGGHHHHHHHHHHHHHHHHHHHHHHHHHHHTT--GGG-----HHHHHHHHH-SSS-HHHHHHHHTT-GGG--

Sequence (302 aa):
MTGKIKLSFAAVLLLLALIAGFYLSGQLILMLLKVAGPLSFDTYWSYVKALDLPQFAPYASKIKLAGAIGFGVPLLAWFALLIPLFKPKAAALHGDARFASGSDLAKKDMLKPSPTGIVVGKHGGKLVRLPGQQFAILAAPTRSGKGVGIVIPNLLDYQGSVVVLDIKQENFDLTSGWRKSQGQEVFLFNPFAEDGRTHRWNPLSYISPDPAFRVSDLMSVAAMLYPDGSDAQKFWVSQARNAFMAFTLYLFDSLDDQIKRKHPKETWMFPTLGMLYRVSSGDGSDLKGYLKKLSQREFLGR